Protein AF-A0A520HPA5-F1 (afdb_monomer)

Solvent-accessible surface area (backbone atoms only — not comparable to full-atom values): 11806 Å² total; per-residue (Å²): 140,81,85,74,70,55,76,74,91,83,76,92,70,92,81,87,86,53,72,66,61,49,54,52,49,57,70,68,48,68,57,32,18,36,15,42,32,32,85,37,54,70,41,30,57,47,28,64,77,39,62,79,50,73,85,48,30,32,35,28,30,40,80,52,99,92,39,49,27,23,72,41,54,23,73,58,26,40,75,54,68,39,56,67,74,35,46,49,69,58,40,42,71,62,30,78,83,53,42,81,40,85,51,58,92,61,48,57,58,56,50,49,48,55,53,41,61,64,45,41,84,63,26,64,46,32,38,69,36,83,86,77,61,40,36,38,38,30,52,36,54,89,40,33,66,86,44,82,28,63,69,50,38,52,49,51,55,52,51,56,43,42,73,64,50,40,57,70,26,35,7,33,17,62,38,64,58,52,4,42,24,36,22,70,76,40,98,53,65,47,71,51,59,83,92,45,57,65,70,58,54,71,75,45,60,73,90,47,67,124

Structure (mmCIF, N/CA/C/O backbone):
data_AF-A0A520HPA5-F1
#
_entry.id   AF-A0A520HPA5-F1
#
loop_
_atom_site.group_PDB
_atom_site.id
_atom_site.type_symbol
_atom_site.label_atom_id
_atom_site.label_alt_id
_atom_site.label_comp_id
_atom_site.label_asym_id
_atom_site.label_entity_id
_atom_site.label_seq_id
_atom_site.pdbx_PDB_ins_code
_atom_site.Cartn_x
_atom_site.Cartn_y
_atom_site.Cartn_z
_atom_site.occupancy
_atom_site.B_iso_or_equiv
_atom_site.auth_seq_id
_atom_site.auth_comp_id
_atom_site.auth_asym_id
_atom_site.auth_atom_id
_atom_site.pdbx_PDB_model_num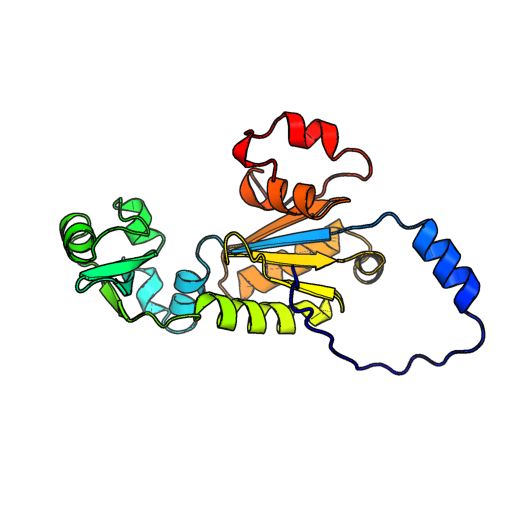
ATOM 1 N N . MET A 1 1 ? 20.365 -2.551 6.096 1.00 34.97 1 MET A N 1
ATOM 2 C CA . MET A 1 1 ? 20.809 -2.999 4.757 1.00 34.97 1 MET A CA 1
ATOM 3 C C . MET A 1 1 ? 20.562 -4.496 4.645 1.00 34.97 1 MET A C 1
ATOM 5 O O . MET A 1 1 ? 21.089 -5.227 5.468 1.00 34.97 1 MET A O 1
ATOM 9 N N . GLY A 1 2 ? 19.715 -4.938 3.710 1.00 29.08 2 GLY A N 1
ATOM 10 C CA . GLY A 1 2 ? 19.363 -6.356 3.539 1.00 29.08 2 GLY A CA 1
ATOM 11 C C . GLY A 1 2 ? 17.875 -6.565 3.261 1.00 29.08 2 GLY A C 1
ATOM 12 O O . GLY A 1 2 ? 17.165 -7.123 4.092 1.00 29.08 2 GLY A O 1
ATOM 13 N N . GLY A 1 3 ? 17.384 -6.081 2.115 1.00 35.72 3 GLY A N 1
ATOM 14 C CA . GLY A 1 3 ? 16.042 -6.430 1.645 1.00 35.72 3 GLY A CA 1
ATOM 15 C C . GLY A 1 3 ? 15.989 -7.927 1.334 1.00 35.72 3 GLY A C 1
ATOM 16 O O . GLY A 1 3 ? 16.819 -8.431 0.580 1.00 35.72 3 GLY A O 1
ATOM 17 N N . ARG A 1 4 ? 15.056 -8.655 1.952 1.00 37.12 4 ARG A N 1
ATOM 18 C CA . ARG A 1 4 ? 14.870 -10.092 1.711 1.00 37.12 4 ARG A CA 1
ATOM 19 C C . ARG A 1 4 ? 14.200 -10.285 0.350 1.00 37.12 4 ARG A C 1
ATOM 21 O O . ARG A 1 4 ? 12.994 -10.087 0.230 1.00 37.12 4 ARG A O 1
ATOM 28 N N . TYR A 1 5 ? 14.986 -10.645 -0.660 1.00 39.81 5 TYR A N 1
ATOM 29 C CA . TYR A 1 5 ? 14.486 -11.074 -1.966 1.00 39.81 5 TYR A CA 1
ATOM 30 C C . TYR A 1 5 ? 13.696 -12.379 -1.820 1.00 39.81 5 TYR A C 1
ATOM 32 O O . TYR A 1 5 ? 14.156 -13.310 -1.157 1.00 39.81 5 TYR A O 1
ATOM 40 N N . ILE A 1 6 ? 12.523 -12.461 -2.446 1.00 43.34 6 ILE A N 1
ATOM 41 C CA . ILE A 1 6 ? 11.807 -13.727 -2.618 1.00 43.34 6 ILE A CA 1
ATOM 42 C C . ILE A 1 6 ? 12.281 -14.309 -3.954 1.00 43.34 6 ILE A C 1
ATOM 44 O O . ILE A 1 6 ? 11.845 -13.860 -5.007 1.00 43.34 6 ILE A O 1
ATOM 48 N N . PHE A 1 7 ? 13.212 -15.266 -3.918 1.00 32.31 7 PHE A N 1
ATOM 49 C CA . PHE A 1 7 ? 13.625 -16.028 -5.100 1.00 32.31 7 PHE A CA 1
ATOM 50 C C . PHE A 1 7 ? 12.767 -17.292 -5.214 1.00 32.31 7 PHE A C 1
ATOM 52 O O . PHE A 1 7 ? 12.814 -18.144 -4.330 1.00 32.31 7 PHE A O 1
ATOM 59 N N . ALA A 1 8 ? 12.034 -17.457 -6.317 1.00 35.28 8 ALA A N 1
ATOM 60 C CA . ALA A 1 8 ? 11.499 -18.758 -6.715 1.00 35.28 8 ALA A CA 1
ATOM 61 C C . ALA A 1 8 ? 12.409 -19.368 -7.787 1.00 35.28 8 ALA A C 1
ATOM 63 O O . ALA A 1 8 ? 12.435 -18.924 -8.934 1.00 35.28 8 ALA A O 1
ATOM 64 N N . ALA A 1 9 ? 13.170 -20.394 -7.409 1.00 35.38 9 ALA A N 1
ATOM 65 C CA . ALA A 1 9 ? 13.887 -21.233 -8.358 1.00 35.38 9 ALA A CA 1
ATOM 66 C C . ALA A 1 9 ? 12.898 -22.237 -8.959 1.00 35.38 9 ALA A C 1
ATOM 68 O O . ALA A 1 9 ? 12.549 -23.217 -8.312 1.00 35.38 9 ALA A O 1
ATOM 69 N N . THR A 1 10 ? 12.402 -21.995 -10.172 1.00 38.59 10 THR A N 1
ATOM 70 C CA . THR A 1 10 ? 11.774 -23.045 -10.996 1.00 38.59 10 THR A CA 1
ATOM 71 C C . THR A 1 10 ? 11.676 -22.599 -12.451 1.00 38.59 10 THR A C 1
ATOM 73 O O . THR A 1 10 ? 10.680 -22.026 -12.883 1.00 38.59 10 THR A O 1
ATOM 76 N N . LYS A 1 11 ? 12.744 -22.872 -13.208 1.00 33.62 11 LYS A N 1
ATOM 77 C CA . LYS A 1 11 ? 12.719 -23.371 -14.594 1.00 33.62 11 LYS A CA 1
ATOM 78 C C . LYS A 1 11 ? 14.159 -23.594 -15.056 1.00 33.62 11 LYS A C 1
ATOM 80 O O . LYS A 1 11 ? 14.930 -22.653 -15.210 1.00 33.62 11 LYS A O 1
ATOM 85 N N . THR A 1 12 ? 14.517 -24.855 -15.259 1.00 35.22 12 THR A N 1
ATOM 86 C CA . THR A 1 12 ? 15.728 -25.278 -15.964 1.00 35.22 12 THR A CA 1
ATOM 87 C C . THR A 1 12 ? 15.624 -24.810 -17.416 1.00 35.22 12 THR A C 1
ATOM 89 O O . THR A 1 12 ? 14.890 -25.389 -18.211 1.00 35.22 12 THR A O 1
ATOM 92 N N . PHE A 1 13 ? 16.322 -23.728 -17.757 1.00 34.47 13 PHE A N 1
ATOM 93 C CA . PHE A 1 13 ? 16.539 -23.323 -19.144 1.00 34.47 13 PHE A CA 1
ATOM 94 C C . PHE A 1 13 ? 17.830 -23.989 -19.630 1.00 34.47 13 PHE A C 1
ATOM 96 O O . PHE A 1 13 ? 18.886 -23.809 -19.025 1.00 34.47 13 PHE A O 1
ATOM 103 N N . SER A 1 14 ? 17.725 -24.800 -20.686 1.00 31.23 14 SER A N 1
ATOM 104 C CA . SER A 1 14 ? 18.867 -25.456 -21.331 1.00 31.23 14 SER A CA 1
ATOM 105 C C . SER A 1 14 ? 19.881 -24.405 -21.790 1.00 31.23 14 SER A C 1
ATOM 107 O O . SER A 1 14 ? 19.539 -23.437 -22.471 1.00 31.23 14 SER A O 1
ATOM 109 N N . PHE A 1 15 ? 21.123 -24.581 -21.351 1.00 51.56 15 PHE A N 1
ATOM 110 C CA . PHE A 1 15 ? 22.191 -23.595 -21.378 1.00 51.56 15 PHE A CA 1
ATOM 111 C C . PHE A 1 15 ? 23.279 -24.102 -22.317 1.00 51.56 15 PHE A C 1
ATOM 113 O O . PHE A 1 15 ? 23.989 -25.025 -21.935 1.00 51.56 15 PHE A O 1
ATOM 120 N N . GLN A 1 16 ? 23.434 -23.525 -23.518 1.00 38.56 16 GLN A N 1
ATOM 121 C CA . GLN A 1 16 ? 24.719 -23.664 -24.226 1.00 38.56 16 GLN A CA 1
ATOM 122 C C . GLN A 1 16 ? 25.079 -22.626 -25.307 1.00 38.56 16 GLN A C 1
ATOM 124 O O . GLN A 1 16 ? 26.217 -22.646 -25.760 1.00 38.56 16 GLN A O 1
ATOM 129 N N . SER A 1 17 ? 24.229 -21.657 -25.679 1.00 39.25 17 SER A N 1
ATOM 130 C CA . SER A 1 17 ? 24.618 -20.677 -26.727 1.00 39.25 17 SER A CA 1
ATOM 131 C C . SER A 1 17 ? 24.075 -19.245 -26.577 1.00 39.25 17 SER A C 1
ATOM 133 O O . SER A 1 17 ? 24.211 -18.439 -27.492 1.00 39.25 17 SER A O 1
ATOM 135 N N . GLY A 1 18 ? 23.497 -18.879 -25.425 1.00 39.50 18 GLY A N 1
ATOM 136 C CA . GLY A 1 18 ? 22.828 -17.576 -25.232 1.00 39.50 18 GLY A CA 1
ATOM 137 C C . GLY A 1 18 ? 23.562 -16.536 -24.374 1.00 39.50 18 GLY A C 1
ATOM 138 O O . GLY A 1 18 ? 23.109 -15.400 -24.284 1.00 39.50 18 GLY A O 1
ATOM 139 N N . LEU A 1 19 ? 24.677 -16.880 -23.721 1.00 45.28 19 LEU A N 1
ATOM 140 C CA . LEU A 1 19 ? 25.195 -16.082 -22.597 1.00 45.28 19 LEU A CA 1
ATOM 141 C C . LEU A 1 19 ? 25.765 -14.706 -22.998 1.00 45.28 19 LEU A C 1
ATOM 143 O O . LEU A 1 19 ? 25.649 -13.753 -22.231 1.00 45.28 19 LEU A O 1
ATOM 147 N N . PHE A 1 20 ? 26.332 -14.577 -24.202 1.00 39.53 20 PHE A N 1
ATOM 148 C CA . PHE A 1 20 ? 26.848 -13.300 -24.719 1.00 39.53 20 PHE A CA 1
ATOM 149 C C . PHE A 1 20 ? 25.740 -12.392 -25.265 1.00 39.53 20 PHE A C 1
ATOM 151 O O . PHE A 1 20 ? 25.725 -11.201 -24.956 1.00 39.53 20 PHE A O 1
ATOM 158 N N . ALA A 1 21 ? 24.772 -12.955 -25.996 1.00 44.78 21 ALA A N 1
ATOM 159 C CA . ALA A 1 21 ? 23.606 -12.214 -26.472 1.00 44.78 21 ALA A CA 1
ATOM 160 C C . ALA A 1 21 ? 22.734 -11.745 -25.299 1.00 44.78 21 ALA A C 1
ATOM 162 O O . ALA A 1 21 ? 22.318 -10.597 -25.281 1.00 44.78 21 ALA A O 1
ATOM 163 N N . PHE A 1 22 ? 22.539 -12.576 -24.271 1.00 42.88 22 PHE A N 1
ATOM 164 C CA . PHE A 1 22 ? 21.778 -12.206 -23.079 1.00 42.88 22 PHE A CA 1
ATOM 165 C C . PHE A 1 22 ? 22.470 -11.098 -22.275 1.00 42.88 22 PHE A C 1
ATOM 167 O O . PHE A 1 22 ? 21.805 -10.160 -21.863 1.00 42.88 22 PHE A O 1
ATOM 174 N N . ARG A 1 23 ? 23.803 -11.129 -22.108 1.00 42.06 23 ARG A N 1
ATOM 175 C CA . ARG A 1 23 ? 24.553 -10.043 -21.442 1.00 42.06 23 ARG A CA 1
ATOM 176 C C . ARG A 1 23 ? 24.524 -8.730 -22.224 1.00 42.06 23 ARG A C 1
ATOM 178 O O . ARG A 1 23 ? 24.344 -7.685 -21.612 1.00 42.06 23 ARG A O 1
ATOM 185 N N . ALA A 1 24 ? 24.684 -8.774 -23.547 1.00 37.91 24 ALA A N 1
ATOM 186 C CA . ALA A 1 24 ? 24.620 -7.585 -24.396 1.00 37.91 24 ALA A CA 1
ATOM 187 C C . ALA A 1 24 ? 23.189 -7.023 -24.485 1.00 37.91 24 ALA A C 1
ATOM 189 O O . ALA A 1 24 ? 22.994 -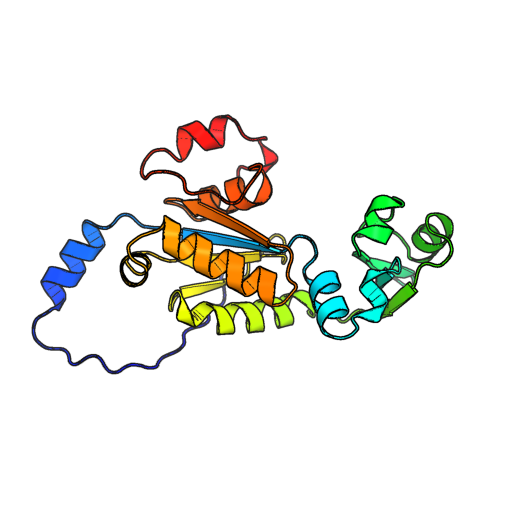5.822 -24.361 1.00 37.91 24 ALA A O 1
ATOM 190 N N . TYR A 1 25 ? 22.176 -7.883 -24.595 1.00 45.03 25 TYR A N 1
ATOM 191 C CA . TYR A 1 25 ? 20.765 -7.493 -24.587 1.00 45.03 25 TYR A CA 1
ATOM 192 C C . TYR A 1 25 ? 20.328 -6.946 -23.221 1.00 45.03 25 TYR A C 1
ATOM 194 O O . TYR A 1 25 ? 19.603 -5.965 -23.157 1.00 45.03 25 TYR A O 1
ATOM 202 N N . TRP A 1 26 ? 20.829 -7.506 -22.118 1.00 45.28 26 TRP A N 1
ATOM 203 C CA . TRP A 1 26 ? 20.614 -6.998 -20.756 1.00 45.28 26 TRP A CA 1
ATOM 204 C C . TRP A 1 26 ? 21.358 -5.679 -20.480 1.00 45.28 26 TRP A C 1
ATOM 206 O O . TRP A 1 26 ? 20.932 -4.905 -19.633 1.00 45.28 26 TRP A O 1
ATOM 216 N N . LEU A 1 27 ? 22.438 -5.395 -21.217 1.00 43.44 27 LEU A N 1
ATOM 217 C CA . LEU A 1 27 ? 23.118 -4.091 -21.228 1.00 43.44 27 LEU A CA 1
ATOM 218 C C . LEU A 1 27 ? 22.402 -3.050 -22.111 1.00 43.44 27 LEU A C 1
ATOM 220 O O . LEU A 1 27 ? 22.514 -1.858 -21.839 1.00 43.44 27 LEU A O 1
ATOM 224 N N . ILE A 1 28 ? 21.672 -3.484 -23.146 1.00 47.91 28 ILE A N 1
ATOM 225 C CA . ILE A 1 28 ? 20.898 -2.621 -24.061 1.00 47.91 28 ILE A CA 1
ATOM 226 C C . ILE A 1 28 ? 19.489 -2.331 -23.510 1.00 47.91 28 ILE A C 1
ATOM 228 O O . ILE A 1 28 ? 18.937 -1.256 -23.739 1.00 47.91 28 ILE A O 1
ATOM 232 N N . MET A 1 29 ? 18.905 -3.262 -22.756 1.00 58.72 29 MET A N 1
ATOM 233 C CA . MET A 1 29 ? 17.608 -3.093 -22.106 1.00 58.72 29 MET A CA 1
ATOM 234 C C . MET A 1 29 ? 17.782 -2.293 -20.814 1.00 58.72 29 MET A C 1
ATOM 236 O O . MET A 1 29 ? 18.300 -2.798 -19.819 1.00 58.72 29 MET A O 1
ATOM 240 N N . GLY A 1 30 ? 17.329 -1.039 -20.825 1.00 74.62 30 GLY A N 1
ATOM 241 C CA . GLY A 1 30 ? 17.286 -0.204 -19.626 1.00 74.62 30 GLY A CA 1
ATOM 242 C C . GLY A 1 30 ? 16.564 -0.911 -18.476 1.00 74.62 30 GLY A C 1
ATOM 243 O O . GLY A 1 30 ? 15.598 -1.651 -18.690 1.00 74.62 30 GLY A O 1
ATOM 244 N N . ARG A 1 31 ? 17.039 -0.699 -17.242 1.00 90.25 31 ARG A N 1
ATOM 245 C CA . ARG A 1 31 ? 16.371 -1.247 -16.055 1.00 90.25 31 ARG A CA 1
ATOM 246 C C . ARG A 1 31 ? 14.960 -0.682 -15.968 1.00 90.25 31 ARG A C 1
ATOM 248 O O . ARG A 1 31 ? 14.770 0.508 -16.197 1.00 90.25 31 ARG A O 1
ATOM 255 N N . ARG A 1 32 ? 13.981 -1.519 -15.627 1.00 94.38 32 ARG A N 1
ATOM 256 C CA . ARG A 1 32 ? 12.582 -1.106 -15.468 1.00 94.38 32 ARG A CA 1
ATOM 257 C C . ARG A 1 32 ? 12.005 -1.690 -14.197 1.00 94.38 32 ARG A C 1
ATOM 259 O O . ARG A 1 32 ? 12.181 -2.870 -13.906 1.00 94.38 32 ARG A O 1
ATOM 266 N N . PHE A 1 33 ? 11.284 -0.864 -13.454 1.00 95.94 33 PHE A N 1
ATOM 267 C CA . PHE A 1 33 ? 10.695 -1.229 -12.174 1.00 95.94 33 PHE A CA 1
ATOM 268 C C . PHE A 1 33 ? 9.215 -0.906 -12.160 1.00 95.94 33 PHE A C 1
ATOM 270 O O . PHE A 1 33 ? 8.811 0.150 -12.639 1.00 95.94 33 PHE A O 1
ATOM 277 N N . VAL A 1 34 ? 8.428 -1.787 -11.548 1.00 97.31 34 VAL A N 1
ATOM 278 C CA . VAL A 1 34 ? 7.037 -1.526 -11.179 1.00 97.31 34 VAL A CA 1
ATOM 279 C C . VAL A 1 34 ? 6.969 -1.329 -9.673 1.00 97.31 34 VAL A C 1
ATOM 281 O O . VAL A 1 34 ? 7.371 -2.212 -8.921 1.00 97.31 34 VAL A O 1
ATOM 284 N N . SER A 1 35 ? 6.406 -0.213 -9.219 1.00 97.25 35 SER A N 1
ATOM 285 C CA . SER A 1 35 ? 5.905 -0.099 -7.849 1.00 97.25 35 SER A CA 1
ATOM 286 C C . SER A 1 35 ? 4.403 -0.336 -7.845 1.00 97.25 35 SER A C 1
ATOM 288 O O . SER A 1 35 ? 3.687 0.262 -8.646 1.00 97.25 35 SER A O 1
ATOM 290 N N . ILE A 1 36 ? 3.938 -1.219 -6.966 1.00 98.06 36 ILE A N 1
ATOM 291 C CA . ILE A 1 36 ? 2.526 -1.519 -6.731 1.00 98.06 36 ILE A CA 1
ATOM 292 C C . ILE A 1 36 ? 2.193 -0.996 -5.339 1.00 98.06 36 ILE A C 1
ATOM 294 O O . ILE A 1 36 ? 2.686 -1.530 -4.348 1.00 98.06 36 ILE A O 1
ATOM 298 N N . TRP A 1 37 ? 1.369 0.040 -5.263 1.00 97.62 37 TRP A N 1
ATOM 299 C CA . TRP A 1 37 ? 0.902 0.623 -4.012 1.00 97.62 37 TRP A CA 1
ATOM 300 C C . TRP A 1 37 ? -0.513 0.147 -3.688 1.00 97.62 37 TRP A C 1
ATOM 302 O O . TRP A 1 37 ? -1.391 0.217 -4.550 1.00 97.62 37 TRP A O 1
ATOM 312 N N . PHE A 1 38 ? -0.731 -0.312 -2.455 1.00 96.88 38 PHE A N 1
ATOM 313 C CA . PHE A 1 38 ? -2.019 -0.753 -1.924 1.00 96.88 38 PHE A CA 1
ATOM 314 C C . PHE A 1 38 ? -2.544 0.290 -0.928 1.00 96.88 38 PHE A C 1
ATOM 316 O O . PHE A 1 38 ? -2.095 0.325 0.215 1.00 96.88 38 PHE A O 1
ATOM 323 N N . TYR A 1 39 ? -3.511 1.122 -1.330 1.00 92.00 39 TYR A N 1
ATOM 324 C CA . TYR A 1 39 ? -3.986 2.245 -0.495 1.00 92.00 39 TYR A CA 1
ATOM 325 C C . TYR A 1 39 ? -4.534 1.803 0.859 1.00 92.00 39 TYR A C 1
ATOM 327 O O . TYR A 1 39 ? -4.345 2.468 1.874 1.00 92.00 39 TYR A O 1
ATOM 335 N N . HIS A 1 40 ? -5.253 0.683 0.844 1.00 93.62 40 HIS A N 1
ATOM 336 C CA . HIS A 1 40 ? -6.033 0.187 1.966 1.00 93.62 40 HIS A CA 1
ATOM 337 C C . HIS A 1 40 ? -5.697 -1.281 2.235 1.00 93.62 40 HIS A C 1
ATOM 339 O O . HIS A 1 40 ? -6.577 -2.065 2.561 1.00 93.62 40 HIS A O 1
ATOM 345 N N . LEU A 1 41 ? -4.416 -1.658 2.107 1.00 96.25 41 LEU A N 1
ATOM 346 C CA . LEU A 1 41 ? -3.918 -3.041 2.117 1.00 96.25 41 LEU A CA 1
ATOM 347 C C . LEU A 1 41 ? -4.657 -3.990 3.083 1.00 96.25 41 LEU A C 1
ATOM 349 O O . LEU A 1 41 ? -5.193 -5.014 2.656 1.00 96.25 41 LEU A O 1
ATOM 353 N N . LEU A 1 42 ? -4.669 -3.667 4.383 1.00 97.00 42 LEU A N 1
ATOM 354 C CA . LEU A 1 42 ? -5.298 -4.513 5.403 1.00 97.00 42 LEU A CA 1
ATOM 355 C C . LEU A 1 42 ? -6.827 -4.439 5.376 1.00 97.00 42 LEU A C 1
ATOM 357 O O . LEU A 1 42 ? -7.482 -5.449 5.630 1.00 97.00 42 LEU A O 1
ATOM 361 N N . ALA A 1 43 ? -7.400 -3.278 5.061 1.00 96.94 43 ALA A N 1
ATOM 362 C CA . ALA A 1 43 ? -8.846 -3.117 4.976 1.00 96.94 43 ALA A CA 1
ATOM 363 C C . ALA A 1 43 ? -9.421 -3.859 3.759 1.00 96.94 43 ALA A C 1
ATOM 365 O O . ALA A 1 43 ? -10.358 -4.635 3.921 1.00 96.94 43 ALA A O 1
ATOM 366 N N . ASP A 1 44 ? -8.807 -3.723 2.583 1.00 97.62 44 ASP A N 1
ATOM 367 C CA . ASP A 1 44 ? -9.165 -4.472 1.375 1.00 97.62 44 ASP A CA 1
ATOM 368 C C . ASP A 1 44 ? -9.065 -5.980 1.629 1.00 97.62 44 ASP A C 1
ATOM 370 O O . ASP A 1 44 ? -10.009 -6.725 1.374 1.00 97.62 44 ASP A O 1
ATOM 374 N N . TRP A 1 45 ? -7.954 -6.445 2.215 1.00 97.75 45 TRP A N 1
ATOM 375 C CA . TRP A 1 45 ? -7.779 -7.855 2.579 1.00 97.75 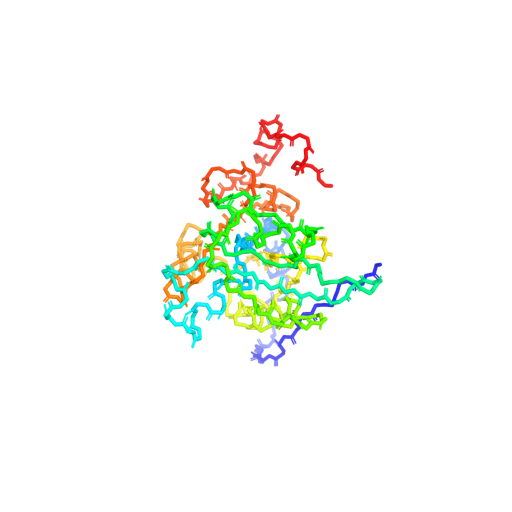45 TRP A CA 1
ATOM 376 C C . TRP A 1 45 ? -8.880 -8.375 3.505 1.00 97.75 45 TRP A C 1
ATOM 378 O O 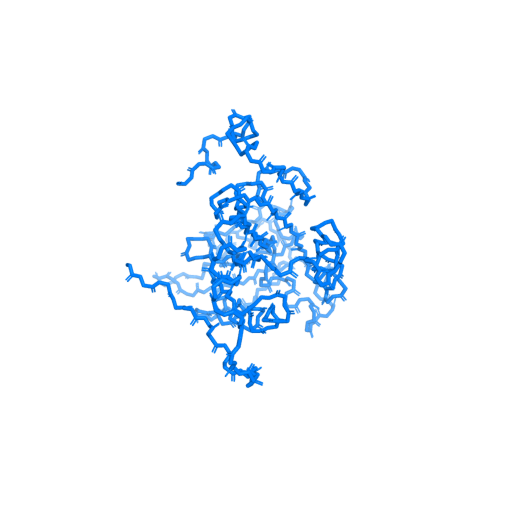. TRP A 1 45 ? -9.343 -9.508 3.352 1.00 97.75 45 TRP A O 1
ATOM 388 N N . GLN A 1 46 ? -9.304 -7.552 4.460 1.00 97.69 46 GLN A N 1
ATOM 389 C CA . GLN A 1 46 ? -10.366 -7.915 5.380 1.00 97.69 46 GLN A CA 1
ATOM 390 C C . GLN A 1 46 ? -11.727 -7.962 4.679 1.00 97.69 46 GLN A C 1
ATOM 392 O O . GLN A 1 46 ? -12.466 -8.920 4.888 1.00 97.69 46 GLN A O 1
ATOM 397 N N . ILE A 1 47 ? -12.029 -6.997 3.807 1.00 97.94 47 ILE A N 1
ATOM 398 C CA . ILE A 1 47 ? -13.269 -6.958 3.016 1.00 97.94 47 ILE A CA 1
ATOM 399 C C . ILE A 1 47 ? -13.354 -8.157 2.066 1.00 97.94 47 ILE A C 1
ATOM 401 O O . ILE A 1 47 ? -14.415 -8.756 1.931 1.00 97.94 47 ILE A O 1
ATOM 405 N N . ILE A 1 48 ? -12.239 -8.571 1.457 1.00 97.31 48 ILE A N 1
ATOM 406 C CA . ILE A 1 48 ? -12.185 -9.773 0.607 1.00 97.31 48 ILE A CA 1
ATOM 407 C C . ILE A 1 48 ? -12.633 -11.025 1.379 1.00 97.31 48 ILE A C 1
ATOM 409 O O . ILE A 1 48 ? -13.268 -11.913 0.815 1.00 97.31 48 ILE A O 1
ATOM 413 N N . ARG A 1 49 ? -12.301 -11.109 2.672 1.00 96.62 49 ARG A N 1
ATOM 414 C CA . ARG A 1 49 ? -12.650 -12.243 3.543 1.00 96.62 49 ARG A CA 1
ATOM 415 C C . ARG A 1 49 ? -14.023 -12.109 4.193 1.00 96.62 49 ARG A C 1
ATOM 417 O O . ARG A 1 49 ? -14.620 -13.121 4.543 1.00 96.62 49 ARG A O 1
ATOM 424 N N . ARG A 1 50 ? -14.471 -10.874 4.396 1.00 97.00 50 ARG A N 1
ATOM 425 C CA . ARG A 1 50 ? -15.709 -10.494 5.077 1.00 97.00 50 ARG A CA 1
ATOM 426 C C . ARG A 1 50 ? -16.404 -9.386 4.281 1.00 97.00 50 ARG A C 1
ATOM 428 O O . ARG A 1 50 ? -16.275 -8.209 4.637 1.00 97.00 50 ARG A O 1
ATOM 435 N N . PRO A 1 51 ? -17.094 -9.734 3.179 1.00 96.69 51 PRO A N 1
ATOM 436 C CA . PRO A 1 51 ? -17.706 -8.754 2.283 1.00 96.69 51 PRO A CA 1
ATOM 437 C C . PRO A 1 51 ? -18.707 -7.821 2.973 1.00 96.69 51 PRO A C 1
ATOM 439 O O . PRO A 1 51 ? -18.890 -6.689 2.529 1.00 96.69 51 PRO A O 1
ATOM 442 N N . GLU A 1 52 ? -19.314 -8.258 4.079 1.00 95.50 52 GLU A N 1
ATOM 443 C CA . GLU A 1 52 ? -20.231 -7.464 4.898 1.00 95.50 52 GLU A CA 1
ATOM 444 C C . GLU A 1 52 ? -19.588 -6.199 5.495 1.00 95.50 52 GLU A C 1
ATOM 446 O O . GLU A 1 52 ? -20.280 -5.221 5.764 1.00 95.50 52 GLU A O 1
ATOM 451 N N . LEU A 1 53 ? -18.257 -6.165 5.641 1.00 96.00 53 LEU A N 1
ATOM 452 C CA . LEU A 1 53 ? -17.536 -4.992 6.146 1.00 96.00 53 LEU A CA 1
ATOM 453 C C . LEU A 1 53 ? -17.421 -3.859 5.119 1.00 96.00 53 LEU A C 1
ATOM 455 O O . LEU A 1 53 ? -17.023 -2.754 5.473 1.00 96.00 53 LEU A O 1
ATOM 459 N N . LYS A 1 54 ? -17.783 -4.092 3.852 1.00 95.19 54 LYS A N 1
ATOM 460 C CA . LYS A 1 54 ? -17.714 -3.066 2.800 1.00 95.19 54 LYS A CA 1
ATOM 461 C C . LYS A 1 54 ? -18.609 -1.854 3.089 1.00 95.19 54 LYS A C 1
ATOM 463 O O . LYS A 1 54 ? -18.321 -0.758 2.616 1.00 95.19 54 LYS A O 1
ATOM 468 N N . THR A 1 55 ? -19.696 -2.048 3.833 1.00 95.88 55 THR A N 1
ATOM 469 C CA . THR A 1 55 ? -20.683 -1.005 4.151 1.00 95.88 55 THR A CA 1
ATOM 470 C C . THR A 1 55 ? -20.548 -0.453 5.567 1.00 95.88 55 THR A C 1
ATOM 472 O O . THR A 1 55 ? -21.392 0.335 5.983 1.00 95.88 55 THR A O 1
ATOM 475 N N . LEU A 1 56 ? -19.521 -0.861 6.318 1.00 96.38 56 LEU A N 1
ATOM 476 C CA . LEU A 1 56 ? -19.330 -0.475 7.714 1.00 96.38 56 LEU A CA 1
ATOM 477 C C . LEU A 1 56 ? -17.978 0.227 7.900 1.00 96.38 56 LEU A C 1
ATOM 479 O O . LEU A 1 56 ? -16.981 -0.205 7.316 1.00 96.38 56 LEU A O 1
ATOM 483 N N . PRO A 1 57 ? -17.898 1.295 8.711 1.00 97.62 57 PRO A N 1
ATOM 484 C CA . PRO A 1 57 ? -16.615 1.834 9.124 1.00 97.62 57 PRO A CA 1
ATOM 485 C C . PRO A 1 57 ? -15.955 0.855 10.096 1.00 97.62 57 PRO A C 1
ATOM 487 O O . PRO A 1 57 ? -16.544 0.456 11.099 1.00 97.62 57 PRO A O 1
ATOM 490 N N . PHE A 1 58 ? -14.711 0.483 9.815 1.00 98.44 58 PHE A N 1
ATOM 491 C CA . PHE A 1 58 ? -13.906 -0.335 10.716 1.00 98.44 58 PHE A CA 1
ATOM 492 C C . PHE A 1 58 ? -12.440 0.102 10.782 1.00 98.44 58 PHE A C 1
ATOM 494 O O . PHE A 1 58 ? -11.914 0.741 9.859 1.00 98.44 58 PHE A O 1
ATOM 501 N N . ILE A 1 59 ? -11.778 -0.279 11.873 1.00 98.31 59 ILE A N 1
ATOM 502 C CA . ILE A 1 59 ? -10.342 -0.099 12.112 1.00 98.31 59 ILE A CA 1
ATOM 503 C C . ILE A 1 59 ? -9.687 -1.391 12.587 1.00 98.31 59 ILE A C 1
ATOM 505 O O . ILE A 1 59 ? -10.327 -2.243 13.202 1.00 98.31 59 ILE A O 1
ATOM 509 N N . PHE A 1 60 ? -8.386 -1.496 12.340 1.00 98.12 60 PHE A N 1
ATOM 510 C CA . PHE A 1 60 ? -7.507 -2.429 13.030 1.00 98.12 60 PHE A CA 1
ATOM 511 C C . PHE A 1 60 ? -6.815 -1.730 14.192 1.00 98.12 60 PHE A C 1
ATOM 513 O O . PHE A 1 60 ? -6.415 -0.571 14.057 1.00 98.12 60 PHE A O 1
ATOM 520 N N . VAL A 1 61 ? -6.673 -2.429 15.316 1.00 97.94 61 VAL A N 1
ATOM 521 C CA . VAL A 1 61 ? -6.012 -1.900 16.510 1.00 97.94 61 VAL A CA 1
ATOM 522 C C . VAL A 1 61 ? -4.975 -2.856 17.073 1.00 97.94 61 VAL A C 1
ATOM 524 O O . VAL A 1 61 ? -5.157 -4.072 17.067 1.00 97.94 61 VAL A O 1
ATOM 527 N N . LEU A 1 62 ? -3.900 -2.301 17.616 1.00 97.12 62 LEU A N 1
ATOM 528 C CA . LEU A 1 62 ? -2.873 -3.046 18.332 1.00 97.12 62 LEU A CA 1
ATOM 529 C C . LEU A 1 62 ? -2.552 -2.334 19.647 1.00 97.12 62 LEU A C 1
ATOM 531 O O . LEU A 1 62 ? -2.617 -1.108 19.728 1.00 97.12 62 LEU A O 1
ATOM 535 N N . ALA A 1 63 ? -2.247 -3.109 20.686 1.00 96.25 63 ALA A N 1
ATOM 536 C CA . ALA A 1 63 ? -1.876 -2.561 21.981 1.00 96.25 63 ALA A CA 1
ATOM 537 C C . ALA A 1 63 ? -0.476 -1.935 21.918 1.00 96.25 63 ALA A C 1
ATOM 539 O O . ALA A 1 63 ? 0.489 -2.606 21.559 1.00 96.25 63 ALA A O 1
ATOM 540 N N . ASP A 1 64 ? -0.368 -0.675 22.320 1.00 94.19 64 ASP A N 1
ATOM 541 C CA . ASP A 1 64 ? 0.874 0.082 22.385 1.00 94.19 64 ASP A CA 1
ATOM 542 C C . ASP A 1 64 ? 0.917 0.872 23.701 1.00 94.19 64 ASP A C 1
ATOM 544 O O . ASP A 1 64 ? 0.018 1.661 23.995 1.00 94.19 64 ASP A O 1
ATOM 548 N N . HIS A 1 65 ? 1.919 0.600 24.544 1.00 91.38 65 HIS A N 1
ATOM 549 C CA . HIS A 1 65 ? 2.117 1.252 25.851 1.00 91.38 65 HIS A CA 1
ATOM 550 C C . HIS A 1 65 ? 0.838 1.318 26.724 1.00 91.38 65 HIS A C 1
ATOM 552 O O . HIS A 1 65 ? 0.564 2.313 27.394 1.00 91.38 65 HIS A O 1
ATOM 558 N N . GLY A 1 66 ? 0.030 0.249 26.709 1.00 90.56 66 GLY A N 1
ATOM 559 C CA . GLY A 1 66 ? -1.209 0.136 27.494 1.00 90.56 66 GLY A CA 1
ATOM 560 C C . GLY A 1 66 ? -2.451 0.776 26.861 1.00 90.56 66 GLY A C 1
ATOM 561 O O . GLY A 1 66 ? -3.508 0.792 27.489 1.00 90.56 66 GLY A O 1
ATOM 562 N N . ARG A 1 67 ? -2.361 1.286 25.627 1.00 93.69 67 ARG A N 1
ATOM 563 C CA . ARG A 1 67 ? -3.490 1.846 24.867 1.00 93.69 67 ARG A CA 1
ATOM 564 C C . ARG A 1 67 ? -3.726 1.048 23.591 1.00 93.69 67 ARG A C 1
ATOM 566 O O . ARG A 1 67 ? -2.788 0.535 22.997 1.00 93.69 67 ARG A O 1
ATOM 573 N N . MET A 1 68 ? -4.976 0.956 23.147 1.00 97.00 68 MET A N 1
ATOM 574 C CA . MET A 1 68 ? -5.288 0.393 21.830 1.00 97.00 68 MET A CA 1
ATOM 575 C C . MET A 1 68 ? -5.131 1.487 20.779 1.00 97.00 68 MET A C 1
ATOM 577 O O . MET A 1 68 ? -5.862 2.477 20.817 1.00 97.00 68 MET A O 1
ATOM 581 N N . MET A 1 69 ? -4.192 1.306 19.856 1.00 97.81 69 MET A N 1
ATOM 582 C CA . MET A 1 69 ? -3.849 2.281 18.823 1.00 97.81 69 MET A CA 1
ATOM 583 C C . MET A 1 69 ? -4.287 1.780 17.452 1.00 97.81 69 MET A C 1
ATOM 585 O O . MET A 1 69 ? -4.135 0.600 17.143 1.00 97.81 69 MET A O 1
ATOM 589 N N . VAL A 1 70 ? -4.825 2.676 16.626 1.00 97.75 70 VAL A N 1
ATOM 590 C CA . VAL A 1 70 ? -5.260 2.382 15.258 1.00 97.75 70 VAL A CA 1
ATOM 591 C C . VAL A 1 70 ? -4.048 2.081 14.373 1.00 97.75 70 VAL A C 1
ATOM 593 O O . VAL A 1 70 ? -3.191 2.943 14.180 1.00 97.75 70 VAL A O 1
ATOM 596 N N . THR A 1 71 ? -3.995 0.889 13.784 1.00 96.00 71 THR A N 1
ATOM 597 C CA . THR A 1 71 ? -2.904 0.448 12.895 1.00 96.00 71 THR A CA 1
ATOM 598 C C . THR A 1 71 ? -3.291 0.410 11.420 1.00 96.00 71 THR A C 1
ATOM 600 O O . THR A 1 71 ? -2.425 0.531 10.560 1.00 96.00 71 THR A O 1
ATOM 603 N N . ALA A 1 72 ? -4.579 0.274 11.106 1.00 96.25 72 ALA A N 1
ATOM 604 C CA . ALA A 1 72 ? -5.104 0.435 9.754 1.00 96.25 72 ALA A CA 1
ATOM 605 C C . ALA A 1 72 ? -6.566 0.883 9.788 1.00 96.25 72 ALA A C 1
ATOM 607 O O . ALA A 1 72 ? -7.293 0.619 10.747 1.00 96.25 72 ALA A O 1
ATOM 608 N N . VAL A 1 73 ? -6.994 1.559 8.724 1.00 97.19 73 VAL A N 1
ATOM 609 C CA . VAL A 1 73 ? -8.291 2.240 8.655 1.00 97.19 73 VAL A CA 1
ATOM 610 C C . VAL A 1 73 ? -9.004 1.862 7.360 1.00 97.19 73 VAL A C 1
ATOM 612 O O . VAL A 1 73 ? -8.388 1.831 6.294 1.00 97.19 73 VAL A O 1
ATOM 615 N N . SER A 1 74 ? -10.299 1.556 7.453 1.00 97.25 74 SER A N 1
ATOM 616 C CA . SER A 1 74 ? -11.173 1.406 6.281 1.00 97.25 74 SER A CA 1
ATOM 617 C C . SER A 1 74 ? -11.469 2.753 5.618 1.00 97.25 74 SER A C 1
ATOM 619 O O . SER A 1 74 ? -11.429 3.797 6.264 1.00 97.25 74 SER A O 1
ATOM 621 N N . GLU A 1 75 ? -11.837 2.751 4.337 1.00 95.31 75 GLU A N 1
ATOM 622 C CA . GLU A 1 75 ? -12.158 3.990 3.616 1.00 95.31 75 GLU A CA 1
ATOM 623 C C . GLU A 1 75 ? -13.289 4.793 4.293 1.00 95.31 75 GLU A C 1
ATOM 625 O O . GLU A 1 75 ? -13.208 6.016 4.396 1.00 95.31 75 GLU A O 1
ATOM 630 N N . LEU A 1 76 ? -14.326 4.116 4.800 1.00 96.25 76 LEU A N 1
ATOM 631 C CA . LEU A 1 76 ? -15.450 4.766 5.483 1.00 96.25 76 LEU A CA 1
ATOM 632 C C . LEU A 1 76 ? -15.027 5.410 6.810 1.00 96.25 76 LEU A C 1
ATOM 634 O O . LEU A 1 76 ? -15.411 6.546 7.082 1.00 96.25 76 LEU A O 1
ATOM 638 N N . ALA A 1 77 ? -14.195 4.729 7.603 1.00 97.12 77 ALA A N 1
ATOM 639 C CA . ALA A 1 77 ? -13.655 5.300 8.837 1.00 97.12 77 ALA A CA 1
ATOM 640 C C . ALA A 1 77 ? -12.704 6.478 8.549 1.00 97.12 77 ALA A C 1
ATOM 642 O O . ALA A 1 77 ? -12.759 7.497 9.236 1.00 97.12 77 ALA A O 1
ATOM 643 N N . ALA A 1 78 ? -11.893 6.388 7.489 1.00 96.44 78 ALA A N 1
ATOM 644 C CA . ALA A 1 78 ? -11.014 7.476 7.066 1.00 96.44 78 ALA A CA 1
ATOM 645 C C . ALA A 1 78 ? -11.809 8.719 6.631 1.00 96.44 78 ALA A C 1
ATOM 647 O O . ALA A 1 78 ? -11.472 9.833 7.025 1.00 96.44 78 ALA A O 1
ATOM 648 N N . LYS A 1 79 ? -12.911 8.539 5.886 1.00 96.12 79 LYS A N 1
ATOM 649 C CA . LYS A 1 79 ? -13.831 9.631 5.511 1.00 96.12 79 LYS A CA 1
ATOM 650 C C . LYS A 1 79 ? -14.502 10.291 6.715 1.00 96.12 79 LYS A C 1
ATOM 652 O O . LYS A 1 79 ? -14.807 11.476 6.647 1.00 96.12 79 LYS A O 1
ATOM 657 N N . ALA A 1 80 ? -14.711 9.549 7.802 1.00 96.31 80 ALA A N 1
ATOM 658 C CA . ALA A 1 80 ? -15.213 10.097 9.059 1.00 96.31 80 ALA A CA 1
ATOM 659 C C . ALA A 1 80 ? -14.146 10.881 9.851 1.00 96.31 80 ALA A C 1
ATOM 661 O O . ALA A 1 80 ? -14.488 11.539 10.824 1.00 96.31 80 ALA A O 1
ATOM 662 N N . GLY A 1 81 ? -12.872 10.840 9.441 1.00 96.62 81 GLY A N 1
ATOM 663 C CA . GLY A 1 81 ? -11.767 11.556 10.091 1.00 96.62 81 GLY A CA 1
ATOM 664 C C . GLY A 1 81 ? -10.878 10.685 10.981 1.00 96.62 81 GLY A C 1
ATOM 665 O O . GLY A 1 81 ? -9.984 11.206 11.646 1.00 96.62 81 GLY A O 1
ATOM 666 N N . VAL A 1 82 ? -11.082 9.364 10.997 1.00 97.62 82 VAL A N 1
ATOM 667 C CA . VAL A 1 82 ? -10.204 8.440 11.727 1.00 97.62 82 VAL A CA 1
ATOM 668 C C . VAL A 1 82 ? -8.889 8.269 10.966 1.00 97.62 82 VAL A C 1
ATOM 670 O O . VAL A 1 82 ? -8.886 8.010 9.764 1.00 97.62 82 VAL A O 1
ATOM 673 N N . VAL A 1 83 ? -7.758 8.364 11.665 1.00 96.56 83 VAL A N 1
ATOM 674 C CA . VAL A 1 83 ? -6.420 8.201 11.075 1.00 96.56 83 VAL A CA 1
ATOM 675 C C . VAL A 1 83 ? -5.606 7.137 11.810 1.00 96.56 83 VAL A C 1
ATOM 677 O O . VAL A 1 83 ? -5.872 6.815 12.968 1.00 96.56 83 VAL A O 1
ATOM 680 N N . MET A 1 84 ? -4.603 6.571 11.133 1.00 94.88 84 MET A N 1
ATOM 681 C CA . MET A 1 84 ? -3.637 5.667 11.771 1.00 94.88 84 MET A CA 1
ATOM 682 C C . MET A 1 84 ? -2.855 6.395 12.873 1.00 94.88 84 MET A C 1
ATOM 684 O O . MET A 1 84 ? -2.591 7.589 12.764 1.00 94.88 84 MET A O 1
ATOM 688 N N . GLY A 1 85 ? -2.483 5.673 13.931 1.00 95.56 85 GLY A N 1
ATOM 689 C CA . GLY A 1 85 ? -1.798 6.227 15.104 1.00 95.56 85 GLY A CA 1
ATOM 690 C C . GLY A 1 85 ? -2.720 6.938 16.103 1.00 95.56 85 GLY A C 1
ATOM 691 O O . GLY A 1 85 ? -2.256 7.382 17.148 1.00 95.56 85 GLY A O 1
ATOM 692 N N . MET A 1 86 ? -4.021 7.024 15.823 1.00 96.62 86 MET A N 1
ATOM 693 C CA . MET A 1 86 ? -5.020 7.544 16.756 1.00 96.62 86 MET A CA 1
ATOM 694 C C . MET A 1 86 ? -5.354 6.505 17.846 1.00 96.62 86 MET A C 1
ATOM 696 O O . MET A 1 86 ? -5.395 5.308 17.547 1.00 96.62 86 MET A O 1
ATOM 700 N N . PRO A 1 87 ? -5.640 6.909 19.097 1.00 97.62 87 PRO A N 1
ATOM 701 C CA . PRO A 1 87 ? -6.229 6.016 20.091 1.00 97.62 87 PRO A CA 1
ATOM 702 C C . PRO A 1 87 ? -7.603 5.494 19.649 1.00 97.62 87 PRO A C 1
ATOM 704 O O . PRO A 1 87 ? -8.442 6.240 19.148 1.00 97.62 87 PRO A O 1
ATOM 707 N N . ALA A 1 88 ? -7.886 4.214 19.890 1.00 97.31 88 ALA A N 1
ATOM 708 C CA . ALA A 1 88 ? -9.156 3.596 19.503 1.00 97.31 88 ALA A CA 1
ATOM 709 C C . ALA A 1 88 ? -10.377 4.258 20.171 1.00 97.31 88 ALA A C 1
ATOM 711 O O . ALA A 1 88 ? -11.467 4.251 19.604 1.00 97.31 88 ALA A O 1
ATOM 712 N N . ALA A 1 89 ? -10.202 4.829 21.367 1.00 96.12 89 ALA A N 1
ATOM 713 C CA . ALA A 1 89 ? -11.248 5.585 22.053 1.00 96.12 89 ALA A CA 1
ATOM 714 C C . ALA A 1 89 ? -11.642 6.847 21.266 1.00 96.12 89 ALA A C 1
ATOM 716 O O . ALA A 1 89 ? -12.827 7.065 21.021 1.00 96.12 89 ALA A O 1
ATOM 717 N N . ASP A 1 90 ? -10.655 7.609 20.793 1.00 97.31 90 ASP A N 1
ATOM 718 C CA . ASP A 1 90 ? -10.875 8.824 20.002 1.00 97.31 90 ASP A CA 1
ATOM 719 C C . ASP A 1 90 ? -11.504 8.483 18.648 1.00 97.31 90 ASP A C 1
ATOM 721 O O . ASP A 1 90 ? -12.457 9.127 18.214 1.00 97.31 90 ASP A O 1
ATOM 725 N N . ALA A 1 91 ? -11.048 7.396 18.018 1.00 97.62 91 ALA A N 1
ATOM 726 C CA . ALA A 1 91 ? -11.630 6.909 16.772 1.00 97.62 91 ALA A CA 1
ATOM 727 C C . ALA A 1 91 ? -13.128 6.577 16.918 1.00 97.62 91 ALA A C 1
ATOM 729 O O . ALA A 1 91 ? -13.927 6.935 16.052 1.00 97.62 91 ALA A O 1
ATOM 730 N N . ARG A 1 92 ? -13.529 5.936 18.029 1.00 97.06 92 ARG A N 1
ATOM 731 C CA . ARG A 1 92 ? -14.945 5.648 18.327 1.00 97.06 92 ARG A CA 1
ATOM 732 C C . ARG A 1 92 ? -15.757 6.910 18.613 1.00 97.06 92 ARG A C 1
ATOM 734 O O . ARG A 1 92 ? -16.943 6.934 18.299 1.00 97.06 92 ARG A O 1
ATOM 741 N N . ALA A 1 93 ? -15.144 7.934 19.204 1.00 96.88 93 ALA A N 1
ATOM 742 C CA . ALA A 1 93 ? -15.806 9.216 19.430 1.00 96.88 93 ALA A CA 1
ATOM 743 C C . ALA A 1 93 ? -16.068 9.959 18.108 1.00 96.88 93 ALA A C 1
ATOM 745 O O . ALA A 1 93 ? -17.136 10.538 17.932 1.00 96.88 93 ALA A O 1
ATOM 746 N N . ILE A 1 94 ? -15.118 9.901 17.167 1.00 96.81 94 ILE A N 1
ATOM 747 C CA . ILE A 1 94 ? -15.223 10.520 15.836 1.00 96.81 94 ILE A CA 1
ATOM 748 C C . ILE A 1 94 ? -16.234 9.788 14.946 1.00 96.81 94 ILE A C 1
ATOM 750 O O . ILE A 1 94 ? -16.988 10.420 14.208 1.00 96.81 94 ILE A O 1
ATOM 754 N N . CYS A 1 95 ? -16.255 8.456 15.003 1.00 96.81 95 CYS A N 1
ATOM 755 C CA . CYS A 1 95 ? -17.090 7.624 14.146 1.00 96.81 95 CYS A CA 1
ATOM 756 C C . CYS A 1 95 ? -18.001 6.715 14.993 1.00 96.81 95 CYS A C 1
ATOM 758 O O . CYS A 1 95 ? -17.620 5.591 15.336 1.00 96.81 95 CYS A O 1
ATOM 760 N N . PRO A 1 96 ? -19.219 7.169 15.343 1.00 92.44 96 PRO A N 1
ATOM 761 C CA . PRO A 1 96 ? -20.213 6.311 15.976 1.00 92.44 96 PRO A CA 1
ATOM 762 C C . PRO A 1 96 ? -20.525 5.087 15.099 1.00 92.44 96 PRO A C 1
ATOM 764 O O . PRO A 1 96 ? -20.708 5.216 13.890 1.00 92.44 96 PRO A O 1
ATOM 767 N N . GLY A 1 97 ? -20.586 3.894 15.699 1.00 92.12 97 GLY A N 1
ATOM 768 C CA . GLY A 1 97 ? -20.776 2.632 14.963 1.00 92.12 97 GLY A CA 1
ATOM 769 C C . GLY A 1 97 ? -19.495 2.040 14.360 1.00 92.12 97 GLY A C 1
ATOM 770 O O . GLY A 1 97 ? -19.577 1.127 13.544 1.00 92.12 97 GLY A O 1
ATOM 771 N N . LEU A 1 98 ? -18.319 2.548 14.750 1.00 97.31 98 LEU A N 1
ATOM 772 C CA . LEU A 1 98 ? -17.026 2.027 14.315 1.00 97.31 98 LEU A CA 1
ATOM 773 C C . LEU A 1 98 ? -16.759 0.611 14.844 1.00 97.31 98 LEU A C 1
ATOM 775 O O . LEU A 1 98 ? -16.614 0.392 16.052 1.00 97.31 98 LEU A O 1
ATOM 779 N N . GLU A 1 99 ? -16.597 -0.325 13.914 1.00 98.00 99 GLU A N 1
ATOM 780 C CA . GLU A 1 99 ? -16.148 -1.684 14.196 1.00 98.00 99 GLU A CA 1
ATOM 781 C C . GLU A 1 99 ? -14.644 -1.705 14.489 1.00 98.00 99 GLU A C 1
ATOM 783 O O . GLU A 1 99 ? -13.831 -1.099 13.786 1.00 98.00 99 GLU A O 1
ATOM 788 N N . VAL A 1 100 ? -14.249 -2.426 15.536 1.00 97.56 100 VAL A N 1
ATOM 789 C CA . VAL A 1 100 ? -12.852 -2.482 15.980 1.00 97.56 100 VAL A CA 1
ATOM 790 C C . VAL A 1 100 ? -12.360 -3.913 15.914 1.00 97.56 100 VAL A C 1
ATOM 792 O O . VAL A 1 100 ? -12.883 -4.794 16.590 1.00 97.56 100 VAL A O 1
ATOM 795 N N . LEU A 1 101 ? -11.352 -4.132 15.075 1.00 97.81 101 LEU A N 1
ATOM 796 C CA . LEU A 1 101 ? -10.776 -5.438 14.795 1.00 97.81 101 LEU A CA 1
ATOM 797 C C . LEU A 1 101 ? -9.380 -5.539 15.403 1.00 97.81 101 LEU A C 1
ATOM 799 O O . LEU A 1 101 ? -8.553 -4.645 15.228 1.00 97.81 101 LEU A O 1
ATOM 803 N N . ASP A 1 102 ? -9.074 -6.670 16.030 1.00 96.75 102 ASP A N 1
ATOM 804 C CA . ASP A 1 102 ? -7.727 -6.911 16.540 1.00 96.75 102 ASP A CA 1
ATOM 805 C C . ASP A 1 102 ? -6.726 -7.066 15.391 1.00 96.75 102 ASP A C 1
ATOM 807 O O . ASP A 1 102 ? -6.883 -7.897 14.476 1.00 96.75 102 ASP A O 1
ATOM 811 N N . ASP A 1 103 ? -5.651 -6.287 15.449 1.00 96.50 103 ASP A N 1
ATOM 812 C CA . ASP A 1 103 ? -4.489 -6.451 14.593 1.00 96.50 103 ASP A CA 1
ATOM 813 C C . ASP A 1 103 ? -3.475 -7.442 15.187 1.00 96.50 103 ASP A C 1
ATOM 815 O O . ASP A 1 103 ? -3.583 -7.909 16.318 1.00 96.50 103 ASP A O 1
ATOM 819 N N . LYS A 1 104 ? -2.491 -7.841 14.380 1.00 95.25 104 LYS A N 1
ATOM 820 C CA . LYS A 1 104 ? -1.351 -8.660 14.796 1.00 95.25 104 LYS A CA 1
ATOM 821 C C . LYS A 1 104 ? -0.071 -8.032 14.267 1.00 95.25 104 LYS A C 1
ATOM 823 O O . LYS A 1 104 ? -0.009 -7.662 13.095 1.00 95.25 104 LYS A O 1
ATOM 828 N N . ALA A 1 105 ? 0.968 -8.002 15.098 1.00 91.88 105 ALA A N 1
ATOM 829 C CA . ALA A 1 105 ? 2.291 -7.560 14.676 1.00 91.88 105 ALA A CA 1
ATOM 830 C C . ALA A 1 105 ? 2.739 -8.319 13.410 1.00 91.88 105 ALA A C 1
ATOM 832 O O . ALA A 1 105 ? 2.587 -9.539 13.313 1.00 91.88 105 ALA A O 1
ATOM 833 N N . GLY A 1 106 ? 3.237 -7.584 12.412 1.00 92.88 106 GLY A N 1
ATOM 834 C CA . GLY A 1 106 ? 3.701 -8.147 11.139 1.00 92.88 106 GLY A CA 1
ATOM 835 C C . GLY A 1 106 ? 2.600 -8.623 10.177 1.00 92.88 106 GLY A C 1
ATOM 836 O O . GLY A 1 106 ? 2.922 -9.224 9.151 1.00 92.88 106 GLY A O 1
ATOM 837 N N . ARG A 1 107 ? 1.308 -8.370 10.446 1.00 95.00 107 ARG A N 1
ATOM 838 C CA . ARG A 1 107 ? 0.211 -8.782 9.545 1.00 95.00 107 ARG A CA 1
ATOM 839 C C . ARG A 1 107 ? 0.363 -8.207 8.138 1.00 95.00 107 ARG A C 1
ATOM 841 O O . ARG A 1 107 ? 0.259 -8.963 7.173 1.00 95.00 107 ARG A O 1
ATOM 848 N N . ALA A 1 108 ? 0.630 -6.905 8.030 1.00 94.38 108 ALA A N 1
ATOM 849 C CA . ALA A 1 108 ? 0.842 -6.234 6.747 1.00 94.38 108 ALA A CA 1
ATOM 850 C C . ALA A 1 108 ? 2.026 -6.843 5.980 1.00 94.38 108 ALA A C 1
ATOM 852 O O . ALA A 1 108 ? 1.883 -7.194 4.812 1.00 94.38 108 ALA A O 1
ATOM 853 N N . GLU A 1 109 ? 3.156 -7.077 6.655 1.00 95.50 109 GLU A N 1
ATOM 854 C CA . GLU A 1 109 ? 4.330 -7.710 6.043 1.00 95.50 109 GLU A CA 1
ATOM 855 C C . GLU A 1 109 ? 4.016 -9.126 5.541 1.00 95.50 109 GLU A C 1
ATOM 857 O O . GLU A 1 109 ? 4.347 -9.479 4.410 1.00 95.50 109 GLU A O 1
ATOM 862 N N . LYS A 1 110 ? 3.336 -9.945 6.355 1.00 96.75 110 LYS A N 1
ATOM 863 C CA . LYS A 1 110 ? 2.943 -11.306 5.968 1.00 96.75 110 LYS A CA 1
ATOM 864 C C . LYS A 1 110 ? 2.007 -11.304 4.759 1.00 96.75 110 LYS A C 1
ATOM 866 O O . LYS A 1 110 ? 2.139 -12.156 3.882 1.00 96.75 110 LYS A O 1
ATOM 871 N N . LEU A 1 111 ? 1.076 -10.354 4.705 1.00 97.38 111 LEU A N 1
ATOM 872 C CA . LEU A 1 111 ? 0.183 -10.187 3.566 1.00 97.38 111 LEU A CA 1
ATOM 873 C C . LEU A 1 111 ? 0.949 -9.759 2.307 1.00 97.38 111 LEU A C 1
ATOM 875 O O . LEU A 1 111 ? 0.771 -10.372 1.256 1.00 97.38 111 LEU A O 1
ATOM 879 N N . LEU A 1 112 ? 1.833 -8.764 2.413 1.00 97.69 112 LEU A N 1
ATOM 880 C CA . LEU A 1 112 ? 2.671 -8.318 1.297 1.00 97.69 112 LEU A CA 1
ATOM 881 C C . LEU A 1 112 ? 3.592 -9.427 0.798 1.00 97.69 112 LEU A C 1
ATOM 883 O O . LEU A 1 112 ? 3.783 -9.546 -0.404 1.00 97.69 112 LEU A O 1
ATOM 887 N N . ARG A 1 113 ? 4.100 -10.289 1.681 1.00 97.19 113 ARG A N 1
ATOM 888 C CA . ARG A 1 113 ? 4.867 -11.475 1.285 1.00 97.19 113 ARG A CA 1
ATOM 889 C C . ARG A 1 113 ? 4.049 -12.404 0.389 1.00 97.19 113 ARG A C 1
ATOM 891 O O . ARG A 1 113 ? 4.512 -12.741 -0.693 1.00 97.19 113 ARG A O 1
ATOM 898 N N . GLY A 1 114 ? 2.819 -12.736 0.786 1.00 97.50 114 GLY A N 1
ATOM 899 C CA . GLY A 1 114 ? 1.928 -13.569 -0.030 1.00 97.50 114 GLY A CA 1
ATOM 900 C C . GLY A 1 114 ? 1.520 -12.907 -1.354 1.00 97.50 114 GLY A C 1
ATOM 901 O O . GLY A 1 114 ? 1.460 -13.565 -2.391 1.00 97.50 114 GLY A O 1
ATOM 902 N N . LEU A 1 115 ? 1.290 -11.589 -1.355 1.00 97.62 115 LEU A N 1
ATOM 903 C CA . LEU A 1 115 ? 1.051 -10.826 -2.587 1.00 97.62 115 LEU A CA 1
ATOM 904 C C . LEU A 1 115 ? 2.298 -10.787 -3.482 1.00 97.62 115 LEU A C 1
ATOM 906 O O . LEU A 1 115 ? 2.182 -10.883 -4.701 1.00 97.62 115 LEU A O 1
ATOM 910 N N . GLY A 1 116 ? 3.485 -10.693 -2.885 1.00 97.00 116 GLY A N 1
ATOM 911 C CA . GLY A 1 116 ? 4.767 -10.739 -3.577 1.00 97.00 116 GLY A CA 1
ATOM 912 C C . GLY A 1 116 ? 5.012 -12.089 -4.242 1.00 97.00 116 GLY A C 1
ATOM 913 O O . GLY A 1 116 ? 5.357 -12.129 -5.419 1.00 97.00 116 GLY A O 1
ATOM 914 N N . GLU A 1 117 ? 4.740 -13.186 -3.534 1.00 96.75 117 GLU A N 1
ATOM 915 C CA . GLU A 1 117 ? 4.776 -14.549 -4.078 1.00 96.75 117 GLU A CA 1
ATOM 916 C C . GLU A 1 117 ? 3.805 -14.715 -5.254 1.00 96.75 117 GLU A C 1
ATOM 918 O O . GLU A 1 117 ? 4.169 -15.263 -6.293 1.00 96.75 117 GLU A O 1
ATOM 923 N N . TRP A 1 118 ? 2.590 -14.168 -5.150 1.00 95.94 118 TRP A N 1
ATOM 924 C CA . TRP A 1 118 ? 1.643 -14.149 -6.268 1.00 95.94 118 TRP A CA 1
ATOM 925 C C . TRP A 1 118 ? 2.163 -13.337 -7.471 1.00 95.94 118 TRP A C 1
ATOM 927 O O . TRP A 1 118 ? 1.932 -13.713 -8.625 1.00 95.94 118 TRP A O 1
ATOM 937 N N . CYS A 1 119 ? 2.903 -12.254 -7.218 1.00 96.12 119 CYS A N 1
ATOM 938 C CA . CYS A 1 119 ? 3.515 -11.410 -8.244 1.00 96.12 119 CYS A CA 1
ATOM 939 C C . CYS A 1 119 ? 4.720 -12.050 -8.953 1.00 96.12 119 CYS A C 1
ATOM 941 O O . CYS A 1 119 ? 5.125 -11.530 -9.991 1.00 96.12 119 CYS A O 1
ATOM 943 N N . ILE A 1 120 ? 5.249 -13.191 -8.488 1.00 93.50 120 ILE A N 1
ATOM 944 C CA . ILE A 1 120 ? 6.369 -13.897 -9.148 1.00 93.50 120 ILE A CA 1
ATOM 945 C C . ILE A 1 120 ? 6.048 -14.250 -10.608 1.00 93.50 120 ILE A C 1
ATOM 947 O O . ILE A 1 120 ? 6.934 -14.315 -11.457 1.00 93.50 120 ILE A O 1
ATOM 951 N N . ARG A 1 121 ? 4.759 -14.401 -10.939 1.00 93.81 121 ARG A N 1
ATOM 952 C CA . ARG A 1 121 ? 4.289 -14.603 -12.318 1.00 93.81 121 ARG A CA 1
ATOM 953 C C . ARG A 1 121 ? 4.691 -13.486 -13.288 1.00 93.81 121 ARG A C 1
ATOM 955 O O . ARG A 1 121 ? 4.673 -13.720 -14.488 1.00 93.81 121 ARG A O 1
ATOM 962 N N . TYR A 1 122 ? 4.971 -12.292 -12.772 1.00 94.19 122 TYR A N 1
ATOM 963 C CA . TYR A 1 122 ? 5.329 -11.100 -13.535 1.00 94.19 122 TYR A CA 1
ATOM 964 C C . TYR A 1 122 ? 6.847 -10.917 -13.610 1.00 94.19 122 TYR A C 1
ATOM 966 O O . TYR A 1 122 ? 7.376 -10.554 -14.654 1.00 94.19 122 TYR A O 1
ATOM 974 N N . SER A 1 123 ? 7.557 -11.213 -12.521 1.00 93.94 123 SER A N 1
ATOM 975 C CA . SER A 1 123 ? 9.017 -11.181 -12.473 1.00 93.94 123 SER A CA 1
ATOM 976 C C . SER A 1 123 ? 9.548 -12.070 -11.346 1.00 93.94 123 SER A C 1
ATOM 978 O O . SER A 1 123 ? 8.939 -12.109 -10.276 1.00 93.94 123 SER A O 1
ATOM 980 N N . PRO A 1 124 ? 10.714 -12.719 -11.525 1.00 89.12 124 PRO A N 1
ATOM 981 C CA . PRO A 1 124 ? 11.376 -13.459 -10.454 1.00 89.12 124 PRO A CA 1
ATOM 982 C C . PRO A 1 124 ? 11.907 -12.570 -9.316 1.00 89.12 124 PRO A C 1
ATOM 984 O O . PRO A 1 124 ? 12.282 -13.100 -8.274 1.00 89.12 124 PRO A O 1
ATOM 987 N N . ILE A 1 125 ? 11.979 -11.245 -9.499 1.00 94.44 125 ILE A N 1
ATOM 988 C CA . ILE A 1 125 ? 12.549 -10.308 -8.524 1.00 94.44 125 ILE A CA 1
ATOM 989 C C . ILE A 1 125 ? 11.444 -9.389 -8.000 1.00 94.44 125 ILE A C 1
ATOM 991 O O . ILE A 1 125 ? 11.112 -8.363 -8.600 1.00 94.44 125 ILE A O 1
ATOM 995 N N . VAL A 1 126 ? 10.906 -9.756 -6.837 1.00 96.25 126 VAL A N 1
ATOM 996 C CA . VAL A 1 126 ? 9.897 -8.989 -6.097 1.00 96.25 126 VAL A CA 1
ATOM 997 C C . VAL A 1 126 ? 10.412 -8.690 -4.690 1.00 96.25 126 VAL A C 1
ATOM 999 O O . VAL A 1 126 ? 10.960 -9.565 -4.013 1.00 96.25 126 VAL A O 1
ATOM 1002 N N . SER A 1 127 ? 10.215 -7.457 -4.231 1.00 95.00 127 SER A N 1
ATOM 1003 C CA . SER A 1 127 ? 10.534 -7.016 -2.877 1.00 95.00 127 SER A CA 1
ATOM 1004 C C . SER A 1 127 ? 9.380 -6.233 -2.251 1.00 95.00 127 SER A C 1
ATOM 1006 O O . SER A 1 127 ? 8.531 -5.657 -2.932 1.00 95.00 127 SER A O 1
ATOM 1008 N N . ILE A 1 128 ? 9.336 -6.245 -0.921 1.00 96.31 128 ILE A N 1
ATOM 1009 C CA . ILE A 1 128 ? 8.391 -5.455 -0.130 1.00 96.31 128 ILE A CA 1
ATOM 1010 C C . ILE A 1 128 ? 8.969 -4.048 0.050 1.00 96.31 128 ILE A C 1
ATOM 1012 O O . ILE A 1 128 ? 10.164 -3.907 0.320 1.00 96.31 128 ILE A O 1
ATOM 1016 N N . ASP A 1 129 ? 8.131 -3.015 -0.067 1.00 91.12 129 ASP A N 1
ATOM 1017 C CA . ASP A 1 129 ? 8.508 -1.643 0.286 1.00 91.12 129 ASP A CA 1
ATOM 1018 C C . ASP A 1 129 ? 8.696 -1.531 1.803 1.00 91.12 129 ASP A C 1
ATOM 1020 O O . ASP A 1 129 ? 7.737 -1.391 2.562 1.00 91.12 129 ASP A O 1
ATOM 1024 N N . SER A 1 130 ? 9.950 -1.607 2.246 1.00 82.12 130 SER A N 1
ATOM 1025 C CA . SER A 1 130 ? 10.292 -1.653 3.665 1.00 82.12 130 SER A CA 1
ATOM 1026 C C . SER A 1 130 ? 10.100 -0.332 4.412 1.00 82.12 130 SER A C 1
ATOM 1028 O O . SER A 1 130 ? 10.251 -0.313 5.629 1.00 82.12 130 SER A O 1
ATOM 1030 N N . PHE A 1 131 ? 9.829 0.773 3.716 1.00 79.88 131 PHE A N 1
ATOM 1031 C CA . PHE A 1 131 ? 9.645 2.073 4.362 1.00 79.88 131 PHE A CA 1
ATOM 1032 C C . PHE A 1 131 ? 8.201 2.278 4.802 1.00 79.88 131 PHE A C 1
ATOM 1034 O O . PHE A 1 131 ? 7.951 2.589 5.960 1.00 79.88 131 PHE A O 1
ATOM 1041 N N . SER A 1 132 ? 7.254 2.102 3.882 1.00 80.69 132 SER A N 1
ATOM 1042 C CA . SER A 1 132 ? 5.837 2.377 4.144 1.00 80.69 132 SER A CA 1
ATOM 1043 C C . SER A 1 132 ? 4.987 1.120 4.349 1.00 80.69 132 SER A C 1
ATOM 1045 O O . SER A 1 132 ? 3.851 1.243 4.791 1.00 80.69 132 SER A O 1
ATOM 1047 N N . MET A 1 133 ? 5.528 -0.083 4.099 1.00 89.75 133 MET A N 1
ATOM 1048 C CA . MET A 1 133 ? 4.867 -1.376 4.366 1.00 89.75 133 MET A CA 1
ATOM 1049 C C . MET A 1 133 ? 3.447 -1.495 3.784 1.00 89.75 133 MET A C 1
ATOM 1051 O O . MET A 1 133 ? 2.570 -2.153 4.338 1.00 89.75 133 MET A O 1
ATOM 1055 N N . ASP A 1 134 ? 3.242 -0.872 2.628 1.00 92.81 134 ASP A N 1
ATOM 1056 C CA . ASP A 1 134 ? 1.968 -0.727 1.919 1.00 92.81 134 ASP A CA 1
ATOM 1057 C C . ASP A 1 134 ? 2.128 -0.988 0.409 1.00 92.81 134 ASP A C 1
ATOM 1059 O O . ASP A 1 134 ? 1.269 -0.640 -0.402 1.00 92.81 134 ASP A O 1
ATOM 1063 N N . GLY A 1 135 ? 3.252 -1.581 0.001 1.00 96.25 135 GLY A N 1
ATOM 1064 C CA . GLY A 1 135 ? 3.586 -1.721 -1.406 1.00 96.25 135 GLY A CA 1
ATOM 1065 C C . GLY A 1 135 ? 4.587 -2.819 -1.722 1.00 96.25 135 GLY A C 1
ATOM 1066 O O . GLY A 1 135 ? 5.311 -3.323 -0.860 1.00 96.25 135 GLY A O 1
ATOM 1067 N N . LEU A 1 136 ? 4.623 -3.164 -3.004 1.00 97.62 136 LEU A N 1
ATOM 1068 C CA . LEU A 1 136 ? 5.616 -4.041 -3.605 1.00 97.62 136 LEU A CA 1
ATOM 1069 C C . LEU A 1 136 ? 6.438 -3.264 -4.627 1.00 97.62 136 LEU A C 1
ATOM 1071 O O . LEU A 1 136 ? 5.943 -2.350 -5.291 1.00 97.62 136 LEU A O 1
ATOM 1075 N N . LEU A 1 137 ? 7.686 -3.673 -4.780 1.00 96.81 137 LEU A N 1
ATOM 1076 C CA . LEU A 1 137 ? 8.570 -3.245 -5.844 1.00 96.81 137 LEU A CA 1
ATOM 1077 C C . LEU A 1 137 ? 8.977 -4.479 -6.650 1.00 96.81 137 LEU A C 1
ATOM 1079 O O . LEU A 1 137 ? 9.365 -5.504 -6.095 1.00 96.81 137 LEU A O 1
ATOM 1083 N N . VAL A 1 138 ? 8.870 -4.380 -7.967 1.00 96.75 138 VAL A N 1
ATOM 1084 C CA . VAL A 1 138 ? 9.127 -5.478 -8.897 1.00 96.75 138 VAL A CA 1
ATOM 1085 C C . VAL A 1 138 ? 10.141 -5.002 -9.927 1.00 96.75 138 VAL A C 1
ATOM 1087 O O . VAL A 1 138 ? 9.894 -4.007 -10.606 1.00 96.75 138 VAL A O 1
ATOM 1090 N N . ASP A 1 139 ? 11.275 -5.689 -10.056 1.00 95.31 139 ASP A N 1
ATOM 1091 C CA . ASP A 1 139 ? 12.212 -5.442 -11.160 1.00 95.31 139 ASP A CA 1
ATOM 1092 C C . ASP A 1 139 ? 11.677 -6.176 -12.391 1.00 95.31 139 ASP A C 1
ATOM 1094 O O . ASP A 1 139 ? 11.653 -7.400 -12.426 1.00 95.31 139 ASP A O 1
ATOM 1098 N N . VAL A 1 140 ? 11.174 -5.441 -13.376 1.00 94.62 140 VAL A N 1
ATOM 1099 C CA . VAL A 1 140 ? 10.519 -5.998 -14.573 1.00 94.62 140 VAL A CA 1
ATOM 1100 C C . VAL A 1 140 ? 11.410 -5.922 -15.804 1.00 94.62 140 VAL A C 1
ATOM 1102 O O . VAL A 1 140 ? 10.932 -6.092 -16.930 1.00 94.62 140 VAL A O 1
ATOM 1105 N N . SER A 1 141 ? 12.703 -5.666 -15.600 1.00 91.44 141 SER A N 1
ATOM 1106 C CA . SER A 1 141 ? 13.693 -5.567 -16.666 1.00 91.44 141 SER A CA 1
ATOM 1107 C C . SER A 1 141 ? 13.645 -6.823 -17.536 1.00 91.44 141 SER A C 1
ATOM 1109 O O . SER A 1 141 ? 13.819 -7.944 -17.061 1.00 91.44 141 SER A O 1
ATOM 1111 N N . GLY A 1 142 ? 13.337 -6.636 -18.821 1.00 86.50 142 GLY A N 1
ATOM 1112 C CA . GLY A 1 142 ? 13.220 -7.731 -19.781 1.00 86.50 142 GLY A CA 1
ATOM 1113 C C . GLY A 1 142 ? 12.004 -8.648 -19.604 1.00 86.50 142 GLY A C 1
ATOM 1114 O O . GLY A 1 142 ? 11.929 -9.632 -20.322 1.00 86.50 142 GLY A O 1
ATOM 1115 N N . CYS A 1 143 ? 11.037 -8.363 -18.727 1.00 89.81 143 CYS A N 1
ATOM 1116 C CA . CYS A 1 143 ? 9.853 -9.220 -18.525 1.00 89.81 143 CYS A CA 1
ATOM 1117 C C . CYS A 1 143 ? 8.628 -8.763 -19.338 1.00 89.81 143 CYS A C 1
ATOM 1119 O O . CYS A 1 143 ? 7.785 -9.571 -19.723 1.00 89.81 143 CYS A O 1
ATOM 1121 N N . THR A 1 144 ? 8.533 -7.466 -19.637 1.00 89.69 144 THR A N 1
ATOM 1122 C CA . THR A 1 144 ? 7.322 -6.833 -20.194 1.00 89.69 144 THR A CA 1
ATOM 1123 C C . THR A 1 144 ? 6.971 -7.273 -21.618 1.00 89.69 144 THR A C 1
ATOM 1125 O O . THR A 1 144 ? 5.812 -7.181 -22.017 1.00 89.69 144 THR A O 1
ATOM 1128 N N . HIS A 1 145 ? 7.935 -7.804 -22.374 1.00 86.88 145 HIS A N 1
ATOM 1129 C CA . HIS A 1 145 ? 7.721 -8.311 -23.733 1.00 86.88 145 HIS A CA 1
ATOM 1130 C C . HIS A 1 145 ? 6.768 -9.517 -23.789 1.00 86.88 145 HIS A C 1
ATOM 1132 O O . HIS A 1 145 ? 6.101 -9.707 -24.797 1.00 86.88 145 HIS A O 1
ATOM 1138 N N . LEU A 1 146 ? 6.642 -10.287 -22.700 1.00 89.69 146 LEU A N 1
ATOM 1139 C CA . LEU A 1 146 ? 5.696 -11.409 -22.604 1.00 89.69 146 LEU A CA 1
ATOM 1140 C C . LEU A 1 146 ? 4.220 -10.960 -22.561 1.00 89.69 146 LEU A C 1
ATOM 1142 O O . LEU A 1 146 ? 3.322 -11.796 -22.597 1.00 89.69 146 LEU A O 1
ATOM 1146 N N . TRP A 1 147 ? 3.978 -9.650 -22.467 1.00 92.69 147 TRP A N 1
ATOM 1147 C CA . TRP A 1 147 ? 2.656 -9.023 -22.500 1.00 92.69 147 TRP A CA 1
ATOM 1148 C C . TRP A 1 147 ? 2.515 -8.044 -23.675 1.00 92.69 147 TRP A C 1
ATOM 1150 O O . TRP A 1 147 ? 1.667 -7.164 -23.623 1.00 92.69 147 TRP A O 1
ATOM 1160 N N . ASP A 1 148 ? 3.347 -8.129 -24.715 1.00 92.62 148 ASP A N 1
ATOM 1161 C CA . ASP A 1 148 ? 3.367 -7.155 -25.822 1.00 92.62 148 ASP A CA 1
ATOM 1162 C C . ASP A 1 148 ? 3.674 -5.714 -25.358 1.00 92.62 148 ASP A C 1
ATOM 1164 O O . ASP A 1 148 ? 3.219 -4.724 -25.935 1.00 92.62 148 ASP A O 1
ATOM 1168 N N . GLY A 1 149 ? 4.461 -5.584 -24.284 1.00 92.31 149 GLY A N 1
ATOM 1169 C CA . GLY A 1 149 ? 4.985 -4.313 -23.792 1.00 92.31 149 GLY A CA 1
ATOM 1170 C C . GLY A 1 149 ? 4.390 -3.833 -22.467 1.00 92.31 149 GLY A C 1
ATOM 1171 O O . GLY A 1 149 ? 3.498 -4.426 -21.860 1.00 92.31 149 GLY A O 1
ATOM 1172 N N . GLU A 1 150 ? 4.922 -2.707 -21.991 1.00 94.88 150 GLU A N 1
ATOM 1173 C CA . GLU A 1 150 ? 4.702 -2.216 -20.624 1.00 94.88 150 GLU A CA 1
ATOM 1174 C C . GLU A 1 150 ? 3.255 -1.812 -20.336 1.00 94.88 150 GLU A C 1
ATOM 1176 O O . GLU A 1 150 ? 2.776 -1.952 -19.211 1.00 94.88 150 GLU A O 1
ATOM 1181 N N . ARG A 1 151 ? 2.541 -1.319 -21.353 1.0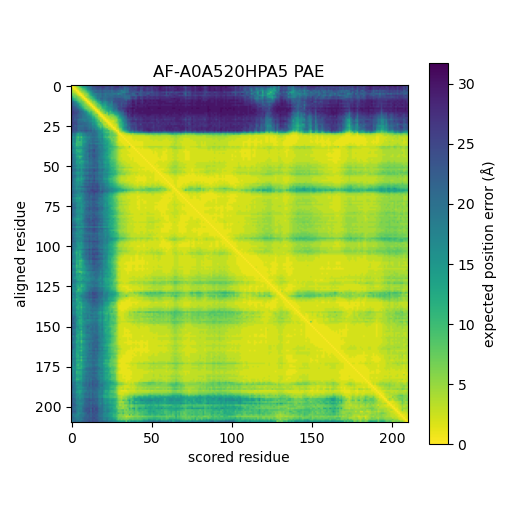0 95.44 151 ARG A N 1
ATOM 1182 C CA . ARG A 1 151 ? 1.148 -0.882 -21.214 1.00 95.44 151 ARG A CA 1
ATOM 1183 C C . ARG A 1 151 ? 0.243 -2.050 -20.839 1.00 95.44 151 ARG A C 1
ATOM 1185 O O . ARG A 1 151 ? -0.457 -1.985 -19.832 1.00 95.44 151 ARG A O 1
ATOM 1192 N N . ASN A 1 152 ? 0.285 -3.111 -21.632 1.00 96.06 152 ASN A N 1
ATOM 1193 C CA . ASN A 1 152 ? -0.501 -4.321 -21.415 1.00 96.06 152 ASN A CA 1
ATOM 1194 C C . ASN A 1 152 ? -0.082 -5.034 -20.126 1.00 96.06 152 ASN A C 1
ATOM 1196 O O . ASN A 1 152 ? -0.937 -5.493 -19.370 1.00 96.06 152 ASN A O 1
ATOM 1200 N N . TYR A 1 153 ? 1.217 -5.034 -19.824 1.00 95.94 153 TYR A N 1
ATOM 1201 C CA . TYR A 1 153 ? 1.758 -5.535 -18.565 1.00 95.94 153 TYR A CA 1
ATOM 1202 C C . TYR A 1 153 ? 1.152 -4.828 -17.340 1.00 95.94 153 TYR A C 1
ATOM 1204 O O . TYR A 1 153 ? 0.643 -5.472 -16.420 1.00 95.94 153 TYR A O 1
ATOM 1212 N N . LEU A 1 154 ? 1.143 -3.489 -17.339 1.00 96.38 154 LEU A N 1
ATOM 1213 C CA . LEU A 1 154 ? 0.570 -2.695 -16.252 1.00 96.38 154 LEU A CA 1
ATOM 1214 C C . LEU A 1 154 ? -0.948 -2.895 -16.133 1.00 96.38 154 LEU A C 1
ATOM 1216 O O . LEU A 1 154 ? -1.479 -2.938 -15.020 1.00 96.38 154 LEU A O 1
ATOM 1220 N N . ILE A 1 155 ? -1.642 -3.026 -17.269 1.00 96.88 155 ILE A N 1
ATOM 1221 C CA . ILE A 1 155 ? -3.083 -3.302 -17.317 1.00 96.88 155 ILE A CA 1
ATOM 1222 C C . ILE A 1 155 ? -3.395 -4.668 -16.696 1.00 96.88 155 ILE A C 1
ATOM 1224 O O . ILE A 1 155 ? -4.309 -4.734 -15.873 1.00 96.88 155 ILE A O 1
ATOM 1228 N N . ASP A 1 156 ? -2.650 -5.731 -17.027 1.00 97.50 156 ASP A N 1
ATOM 1229 C CA . ASP A 1 156 ? -2.867 -7.076 -16.463 1.00 97.50 156 ASP A CA 1
ATOM 1230 C C . ASP A 1 156 ? -2.664 -7.071 -14.939 1.00 97.50 156 ASP A C 1
ATOM 1232 O O . ASP A 1 156 ? -3.534 -7.540 -14.201 1.00 97.50 156 ASP A O 1
ATOM 1236 N N . ILE A 1 157 ? -1.579 -6.453 -14.448 1.00 96.88 157 ILE A N 1
ATOM 1237 C CA . ILE A 1 157 ? -1.315 -6.316 -13.004 1.00 96.88 157 ILE A CA 1
ATOM 1238 C C . ILE A 1 157 ? -2.480 -5.620 -12.301 1.00 96.88 157 ILE A C 1
ATOM 1240 O O . ILE A 1 157 ? -3.040 -6.153 -11.338 1.00 96.88 157 ILE A O 1
ATOM 1244 N N . ASN A 1 158 ? -2.851 -4.433 -12.785 1.00 96.62 158 ASN A N 1
ATOM 1245 C CA . ASN A 1 158 ? -3.864 -3.603 -12.143 1.00 96.62 158 ASN A CA 1
ATOM 1246 C C . ASN A 1 158 ? -5.235 -4.291 -12.166 1.00 96.62 158 ASN A C 1
ATOM 1248 O O . ASN A 1 158 ? -5.915 -4.366 -11.145 1.00 96.62 158 ASN A O 1
ATOM 1252 N N . SER A 1 159 ? -5.614 -4.859 -13.313 1.00 97.06 159 SER A N 1
ATOM 1253 C CA . SER A 1 159 ? -6.911 -5.515 -13.492 1.00 97.06 159 SER A CA 1
ATOM 1254 C C . SER A 1 159 ? -7.054 -6.734 -12.588 1.00 97.06 159 SER A C 1
ATOM 1256 O O . SER A 1 159 ? -8.086 -6.886 -11.942 1.00 97.06 159 SER A O 1
ATOM 1258 N N . ARG A 1 160 ? -6.014 -7.571 -12.467 1.00 97.69 160 ARG A N 1
ATOM 1259 C CA . ARG A 1 160 ? -6.072 -8.773 -11.620 1.00 97.69 160 ARG A CA 1
ATOM 1260 C C . ARG A 1 160 ? -6.070 -8.471 -10.126 1.00 97.69 160 ARG A C 1
ATOM 1262 O O . ARG A 1 160 ? -6.709 -9.191 -9.363 1.00 97.69 160 ARG A O 1
ATOM 1269 N N . LEU A 1 161 ? -5.345 -7.445 -9.683 1.00 97.62 161 LEU A N 1
ATOM 1270 C CA . LEU A 1 161 ? -5.365 -7.041 -8.274 1.00 97.62 161 LEU A CA 1
ATOM 1271 C C . LEU A 1 161 ? -6.714 -6.412 -7.911 1.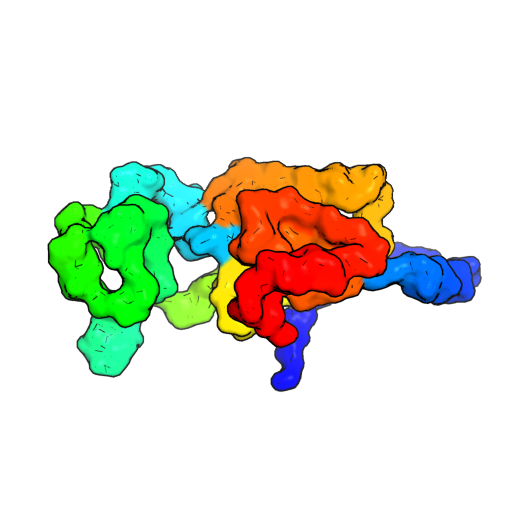00 97.62 161 LEU A C 1
ATOM 1273 O O . LEU A 1 161 ? -7.311 -6.787 -6.902 1.00 97.62 161 LEU A O 1
ATOM 1277 N N . LYS A 1 162 ? -7.254 -5.557 -8.785 1.00 97.25 162 LYS A N 1
ATOM 1278 C CA . LYS A 1 162 ? -8.596 -4.989 -8.617 1.00 97.25 162 LYS A CA 1
ATOM 1279 C C . LYS A 1 162 ? -9.693 -6.044 -8.656 1.00 97.25 162 LYS A C 1
ATOM 1281 O O . LYS A 1 162 ? -10.585 -6.007 -7.818 1.00 97.25 162 LYS A O 1
ATOM 1286 N N . SER A 1 163 ? -9.612 -7.027 -9.555 1.00 97.31 163 SER A N 1
ATOM 1287 C CA . SER A 1 163 ? -10.593 -8.119 -9.615 1.00 97.31 163 SER A CA 1
ATOM 1288 C C . SER A 1 163 ? -10.567 -9.003 -8.367 1.00 97.31 163 SER A C 1
ATOM 1290 O O . SER A 1 163 ? -11.559 -9.651 -8.057 1.00 97.31 163 SER A O 1
ATOM 1292 N N . LYS A 1 164 ? -9.439 -9.043 -7.645 1.00 96.69 164 LYS A N 1
ATOM 1293 C CA . LYS A 1 164 ? -9.334 -9.700 -6.336 1.00 96.69 164 LYS A CA 1
ATOM 1294 C C . LYS A 1 164 ? -9.920 -8.872 -5.194 1.00 96.69 164 LYS A C 1
ATOM 1296 O O . LYS A 1 164 ? -10.066 -9.426 -4.117 1.00 96.69 164 LYS A O 1
ATOM 1301 N N . GLY A 1 165 ? -10.246 -7.599 -5.419 1.00 96.75 165 GLY A N 1
ATOM 1302 C CA . GLY A 1 165 ? -10.788 -6.688 -4.411 1.00 96.75 165 GLY A CA 1
ATOM 1303 C C . GLY A 1 165 ? -9.770 -5.717 -3.811 1.00 96.75 165 GLY A C 1
ATOM 1304 O O . GLY A 1 165 ? -10.107 -5.043 -2.846 1.00 96.75 165 GLY A O 1
ATOM 1305 N N . TYR A 1 166 ? -8.550 -5.626 -4.356 1.00 97.81 166 TYR A N 1
ATOM 1306 C CA . TYR A 1 166 ? -7.554 -4.664 -3.881 1.00 97.81 166 TYR A CA 1
ATOM 1307 C C . TYR A 1 166 ? -7.644 -3.327 -4.608 1.00 97.81 166 TYR A C 1
ATOM 1309 O O . TYR A 1 166 ? -7.650 -3.252 -5.840 1.00 97.81 166 TYR A O 1
ATOM 1317 N N . SER A 1 167 ? -7.596 -2.256 -3.832 1.00 96.00 167 SER A N 1
ATOM 1318 C CA . SER A 1 167 ? -7.422 -0.898 -4.312 1.00 96.00 167 SER A CA 1
ATOM 1319 C C . SER A 1 167 ? -5.929 -0.651 -4.523 1.00 96.00 167 SER A C 1
ATOM 1321 O O . SER A 1 167 ? -5.160 -0.573 -3.563 1.00 96.00 167 SER A O 1
ATOM 1323 N N . VAL A 1 168 ? -5.499 -0.527 -5.786 1.00 96.94 168 VAL A N 1
ATOM 1324 C CA . VAL A 1 168 ? -4.075 -0.364 -6.127 1.00 96.94 168 VAL A CA 1
ATOM 1325 C C . VAL A 1 168 ? -3.786 0.776 -7.103 1.00 96.94 168 VAL A C 1
ATOM 1327 O O . VAL A 1 168 ? -4.622 1.133 -7.944 1.00 96.94 168 VAL A O 1
ATOM 1330 N N . ARG A 1 169 ? -2.573 1.333 -7.010 1.00 96.94 169 ARG A N 1
ATOM 1331 C CA . ARG A 1 169 ? -1.947 2.200 -8.024 1.00 96.94 169 ARG A CA 1
ATOM 1332 C C . ARG A 1 169 ? -0.593 1.625 -8.391 1.00 96.94 169 ARG A C 1
ATOM 1334 O O . ARG A 1 169 ? 0.183 1.280 -7.507 1.00 96.94 169 ARG A O 1
ATOM 1341 N N . CYS A 1 170 ? -0.293 1.577 -9.681 1.00 97.38 170 CYS A N 1
ATOM 1342 C CA . CYS A 1 170 ? 0.988 1.072 -10.149 1.00 97.38 170 CYS A CA 1
ATOM 1343 C C . CYS A 1 170 ? 1.770 2.137 -10.922 1.00 97.3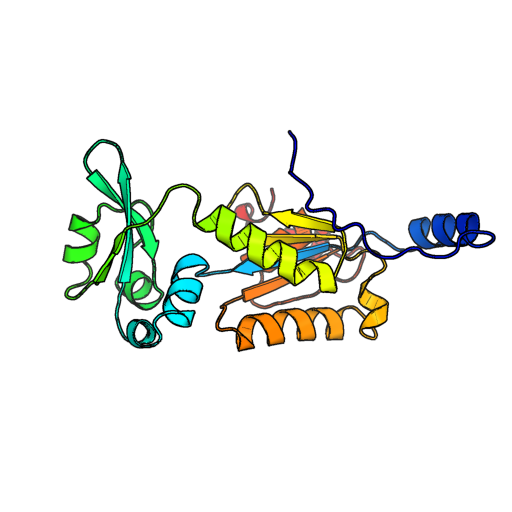8 170 CYS A C 1
ATOM 1345 O O . CYS A 1 170 ? 1.190 2.894 -11.699 1.00 97.38 170 CYS A O 1
ATOM 1347 N N . GLY A 1 171 ? 3.084 2.172 -10.741 1.00 96.69 171 GLY A N 1
ATOM 1348 C CA . GLY A 1 171 ? 3.997 3.049 -11.470 1.00 96.69 171 GLY A CA 1
ATOM 1349 C C . GLY A 1 171 ? 5.097 2.251 -12.150 1.00 96.69 171 GLY A C 1
ATOM 1350 O O . GLY A 1 171 ? 5.693 1.416 -11.479 1.00 96.69 171 GLY A O 1
ATOM 1351 N N . ILE A 1 172 ? 5.378 2.505 -13.433 1.00 96.62 172 ILE A N 1
ATOM 1352 C CA . ILE A 1 172 ? 6.560 1.961 -14.126 1.00 96.62 172 ILE A CA 1
ATOM 1353 C C . ILE A 1 172 ? 7.572 3.070 -14.405 1.00 96.62 172 ILE A C 1
ATOM 1355 O O . ILE A 1 172 ? 7.199 4.102 -14.961 1.00 96.62 172 ILE A O 1
ATOM 1359 N N . ALA A 1 173 ? 8.839 2.856 -14.054 1.00 95.44 173 ALA A N 1
ATOM 1360 C CA . ALA A 1 173 ? 9.928 3.787 -14.352 1.00 95.44 173 ALA A CA 1
ATOM 1361 C C . ALA A 1 173 ? 11.293 3.086 -14.442 1.00 95.44 173 ALA A C 1
ATOM 1363 O O . ALA A 1 173 ? 11.413 1.896 -14.149 1.00 95.44 173 ALA A O 1
ATOM 1364 N N . ASP A 1 174 ? 12.334 3.845 -14.800 1.00 92.88 174 ASP A N 1
ATOM 1365 C CA . ASP A 1 174 ? 13.703 3.321 -14.928 1.00 92.88 174 ASP A CA 1
ATOM 1366 C C . ASP A 1 174 ? 14.382 3.060 -13.574 1.00 92.88 174 ASP A C 1
ATOM 1368 O O . ASP A 1 174 ? 15.367 2.326 -13.486 1.00 92.88 174 ASP A O 1
ATOM 1372 N N . THR A 1 175 ? 13.863 3.657 -12.496 1.00 92.06 175 THR A N 1
ATOM 1373 C CA . THR A 1 175 ? 14.397 3.502 -11.139 1.00 92.06 175 THR A CA 1
ATOM 1374 C C . THR A 1 175 ? 13.298 3.124 -10.145 1.00 92.06 175 THR A C 1
ATOM 1376 O O . THR A 1 175 ? 12.137 3.513 -10.323 1.00 92.06 175 THR A O 1
ATOM 1379 N N . PRO A 1 176 ? 13.642 2.415 -9.051 1.00 92.56 176 PRO A N 1
ATOM 1380 C CA . PRO A 1 176 ? 12.694 2.100 -7.989 1.00 92.56 176 PRO A CA 1
ATOM 1381 C C . PRO A 1 176 ? 12.032 3.329 -7.372 1.00 92.56 176 PRO A C 1
ATOM 1383 O O . PRO A 1 176 ? 10.825 3.329 -7.153 1.00 92.56 176 PRO A O 1
ATOM 1386 N N . GLY A 1 177 ? 12.823 4.377 -7.115 1.00 91.94 177 GLY A N 1
ATOM 1387 C CA . GLY A 1 177 ? 12.347 5.622 -6.517 1.0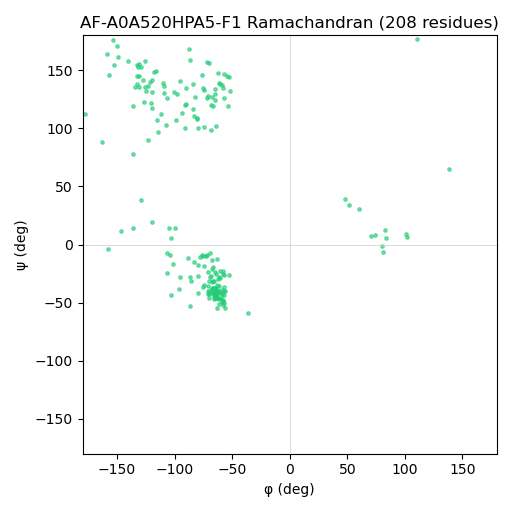0 91.94 177 GLY A CA 1
ATOM 1388 C C . GLY A 1 177 ? 11.353 6.343 -7.422 1.00 91.94 177 GLY A C 1
ATOM 1389 O O . GLY A 1 177 ? 10.299 6.758 -6.953 1.00 91.94 177 GLY A O 1
ATOM 1390 N N . ALA A 1 178 ? 11.622 6.401 -8.730 1.00 93.69 178 ALA A N 1
ATOM 1391 C CA . ALA A 1 178 ? 10.698 7.005 -9.685 1.00 93.69 178 ALA A CA 1
ATOM 1392 C C . ALA A 1 178 ? 9.387 6.213 -9.795 1.00 93.69 178 ALA A C 1
ATOM 1394 O O . ALA A 1 178 ? 8.307 6.801 -9.745 1.00 93.69 178 ALA A O 1
ATOM 1395 N N . ALA A 1 179 ? 9.469 4.880 -9.875 1.00 95.00 179 ALA A N 1
ATOM 1396 C CA . ALA A 1 179 ? 8.296 4.010 -9.918 1.00 95.00 179 ALA A CA 1
ATOM 1397 C C . ALA A 1 179 ? 7.453 4.151 -8.639 1.00 95.00 179 ALA A C 1
ATOM 1399 O O . ALA A 1 179 ? 6.225 4.239 -8.695 1.00 95.00 179 ALA A O 1
ATOM 1400 N N . TRP A 1 180 ? 8.119 4.227 -7.485 1.00 94.81 180 TRP A N 1
ATOM 1401 C CA . TRP A 1 180 ? 7.496 4.470 -6.191 1.00 94.81 180 TRP A CA 1
ATOM 1402 C C . TRP A 1 180 ? 6.791 5.831 -6.139 1.00 94.81 180 TRP A C 1
ATOM 1404 O O . TRP A 1 180 ? 5.599 5.893 -5.827 1.00 94.81 180 TRP A O 1
ATOM 1414 N N . ALA A 1 181 ? 7.490 6.901 -6.514 1.00 93.94 181 ALA A N 1
ATOM 1415 C CA . ALA A 1 181 ? 6.992 8.270 -6.477 1.00 93.94 181 ALA A CA 1
ATOM 1416 C C . ALA A 1 181 ? 5.720 8.434 -7.314 1.00 93.94 181 ALA A C 1
ATOM 1418 O O . ALA A 1 181 ? 4.686 8.868 -6.804 1.00 93.94 181 ALA A O 1
ATOM 1419 N N . ILE A 1 182 ? 5.746 8.001 -8.577 1.00 94.31 182 ILE A N 1
ATOM 1420 C CA . ILE A 1 182 ? 4.584 8.123 -9.467 1.00 94.31 182 ILE A CA 1
ATOM 1421 C C . ILE A 1 182 ? 3.420 7.219 -9.051 1.00 94.31 182 ILE A C 1
ATOM 1423 O O . ILE A 1 182 ? 2.273 7.556 -9.342 1.00 94.31 182 ILE A O 1
ATOM 1427 N N . SER A 1 183 ? 3.693 6.090 -8.380 1.00 95.00 183 SER A N 1
ATOM 1428 C CA . SER A 1 183 ? 2.641 5.212 -7.859 1.00 95.00 183 SER A CA 1
ATOM 1429 C C . SER A 1 183 ? 1.879 5.853 -6.702 1.00 95.00 183 SER A C 1
ATOM 1431 O O . SER A 1 183 ? 0.709 5.544 -6.537 1.00 95.00 183 SER A O 1
ATOM 1433 N N . ARG A 1 184 ? 2.498 6.753 -5.927 1.00 93.25 184 ARG A N 1
ATOM 1434 C CA . ARG A 1 184 ? 1.884 7.372 -4.739 1.00 93.25 184 ARG A CA 1
ATOM 1435 C C . ARG A 1 184 ? 1.400 8.794 -4.960 1.00 93.25 184 ARG A C 1
ATOM 1437 O O . ARG A 1 184 ? 0.290 9.130 -4.562 1.00 93.25 184 ARG A O 1
ATOM 1444 N N . TYR A 1 185 ? 2.212 9.601 -5.631 1.00 91.69 185 TYR A N 1
ATOM 1445 C CA . TYR A 1 185 ? 1.957 11.026 -5.831 1.00 91.69 185 TYR A CA 1
ATOM 1446 C C . TYR A 1 185 ? 1.411 11.354 -7.221 1.00 91.69 185 TYR A C 1
ATOM 1448 O O . TYR A 1 185 ? 0.833 12.418 -7.417 1.00 91.69 185 TYR A O 1
ATOM 1456 N N . GLY A 1 186 ? 1.541 10.445 -8.191 1.00 87.69 186 GLY A N 1
ATOM 1457 C CA . GLY A 1 186 ? 0.852 10.583 -9.474 1.00 87.69 186 GLY A CA 1
ATOM 1458 C C . GLY A 1 186 ? -0.653 10.386 -9.315 1.00 87.69 186 GLY A C 1
ATOM 1459 O O . GLY A 1 186 ? -1.072 9.703 -8.397 1.00 87.69 186 GLY A O 1
ATOM 1460 N N . THR A 1 187 ? -1.489 10.913 -10.210 1.00 87.00 187 THR A N 1
ATOM 1461 C CA . THR A 1 187 ? -2.966 10.848 -10.092 1.00 87.00 187 THR A CA 1
ATOM 1462 C C . THR A 1 187 ? -3.579 9.509 -10.513 1.00 87.00 187 THR A C 1
ATOM 1464 O O . THR A 1 187 ? -4.718 9.199 -10.166 1.00 87.00 187 THR A O 1
ATOM 1467 N N . ARG A 1 188 ? -2.833 8.692 -11.261 1.00 91.50 188 ARG A N 1
ATOM 1468 C CA . ARG A 1 188 ? -3.277 7.405 -11.812 1.00 91.50 188 ARG A CA 1
ATOM 1469 C C . ARG A 1 188 ? -2.110 6.438 -11.949 1.00 91.50 188 ARG A C 1
ATOM 1471 O O . ARG A 1 188 ? -0.955 6.827 -11.809 1.00 91.50 188 ARG A O 1
ATOM 1478 N N . SER A 1 189 ? -2.420 5.177 -12.254 1.00 93.31 189 SER A N 1
ATOM 1479 C CA . SER A 1 189 ? -1.371 4.238 -12.659 1.00 93.31 189 SER A CA 1
ATOM 1480 C C . SER A 1 189 ? -0.759 4.695 -13.981 1.00 93.31 189 SER A C 1
ATOM 1482 O O . SER A 1 189 ? -1.502 5.006 -14.913 1.00 93.31 189 SER A O 1
ATOM 1484 N N . GLN A 1 190 ? 0.566 4.773 -14.051 1.00 93.88 190 GLN A N 1
ATOM 1485 C CA . GLN A 1 190 ? 1.257 5.388 -15.182 1.00 93.88 190 GLN A CA 1
ATOM 1486 C C . GLN A 1 190 ? 2.627 4.767 -15.452 1.00 93.88 190 GLN A C 1
ATOM 1488 O O . GLN A 1 190 ? 3.215 4.106 -14.598 1.00 93.88 190 GLN A O 1
ATOM 1493 N N . ILE A 1 191 ? 3.111 4.998 -16.668 1.00 95.12 191 ILE A N 1
ATOM 1494 C CA . ILE A 1 191 ? 4.393 4.523 -17.180 1.00 95.12 191 ILE A CA 1
ATOM 1495 C C . ILE A 1 191 ? 5.193 5.762 -17.552 1.00 95.12 191 ILE A C 1
ATOM 1497 O O . ILE A 1 191 ? 4.739 6.546 -18.383 1.00 95.12 191 ILE A O 1
ATOM 1501 N N . LEU A 1 192 ? 6.366 5.932 -16.950 1.00 92.94 192 LEU A N 1
ATOM 1502 C CA . LEU A 1 192 ? 7.320 6.941 -17.385 1.00 92.94 192 LEU A CA 1
ATOM 1503 C C . LEU A 1 192 ? 8.117 6.404 -18.569 1.00 92.94 192 LEU A C 1
ATOM 1505 O O . LEU A 1 192 ? 8.708 5.324 -18.444 1.00 92.94 192 LEU A O 1
ATOM 1509 N N . PRO A 1 193 ? 8.172 7.129 -19.697 1.00 88.50 193 PRO A N 1
ATOM 1510 C CA . PRO A 1 193 ? 9.091 6.795 -20.772 1.00 88.50 193 PRO A CA 1
ATOM 1511 C C . PRO A 1 193 ? 10.529 6.769 -20.254 1.00 88.50 193 PRO A C 1
ATOM 1513 O O . PRO A 1 193 ? 10.893 7.542 -19.360 1.00 88.50 193 PRO A O 1
ATOM 1516 N N . SER A 1 194 ? 11.350 5.886 -20.816 1.00 86.50 194 SER A N 1
ATOM 1517 C CA . SER A 1 194 ? 12.751 5.813 -20.418 1.00 86.50 194 SER A CA 1
ATOM 1518 C C . SER A 1 194 ? 13.468 7.145 -20.646 1.00 86.50 194 SER A C 1
ATOM 1520 O O . SER A 1 194 ? 13.258 7.816 -21.655 1.00 86.50 194 SER A O 1
ATOM 1522 N N . GLY A 1 195 ? 14.281 7.549 -19.672 1.00 83.38 195 GLY A N 1
ATOM 1523 C CA . GLY A 1 195 ? 14.992 8.830 -19.661 1.00 83.38 195 GLY A CA 1
ATOM 1524 C C . GLY A 1 195 ? 14.163 10.039 -19.204 1.00 83.38 195 GLY A C 1
ATOM 1525 O O . GLY A 1 195 ? 14.737 11.102 -18.996 1.00 83.38 195 GLY A O 1
ATOM 1526 N N . GLN A 1 196 ? 12.849 9.903 -18.973 1.00 81.88 196 GLN A N 1
ATOM 1527 C CA . GLN A 1 196 ? 11.975 11.017 -18.551 1.00 81.88 196 GLN A CA 1
ATOM 1528 C C 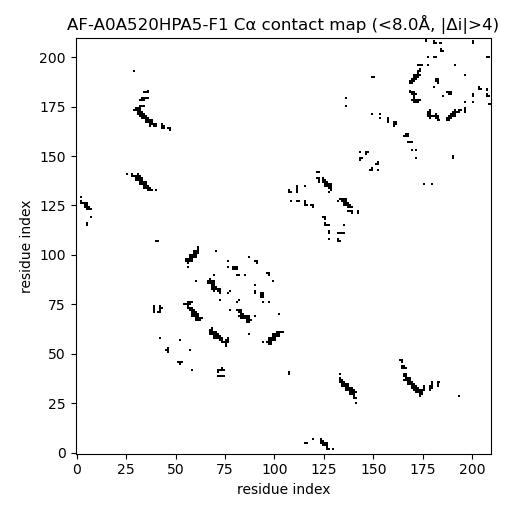. GLN A 1 196 ? 11.683 11.049 -17.044 1.00 81.88 196 GLN A C 1
ATOM 1530 O O . GLN A 1 196 ? 10.783 11.750 -16.584 1.00 81.88 196 GLN A O 1
ATOM 1535 N N . SER A 1 197 ? 12.436 10.291 -16.241 1.00 81.12 197 SER A N 1
ATOM 1536 C CA . SER A 1 197 ? 12.201 10.241 -14.792 1.00 81.12 197 SER A CA 1
ATOM 1537 C C . SER A 1 197 ? 12.418 11.604 -14.123 1.00 81.12 197 SER A C 1
ATOM 1539 O O . SER A 1 197 ? 11.630 11.993 -13.271 1.00 81.12 197 SER A O 1
ATOM 1541 N N . VAL A 1 198 ? 13.446 12.357 -14.528 1.00 79.50 198 VAL A N 1
ATOM 1542 C CA . VAL A 1 198 ? 13.805 13.634 -13.886 1.00 79.50 198 VAL A CA 1
ATOM 1543 C C . VAL A 1 198 ? 12.715 14.693 -14.062 1.00 79.50 198 VAL A C 1
ATOM 1545 O O . VAL A 1 198 ? 12.328 15.318 -13.080 1.00 79.50 198 VAL A O 1
ATOM 1548 N N . SER A 1 199 ? 12.186 14.858 -15.278 1.00 77.94 199 SER A N 1
ATOM 1549 C CA . SER A 1 199 ? 11.191 15.895 -15.582 1.00 77.94 199 SER A CA 1
ATOM 1550 C C . SER A 1 199 ? 9.872 15.681 -14.841 1.00 77.94 199 SER A C 1
ATOM 1552 O O . SER A 1 199 ? 9.292 16.630 -14.329 1.00 77.94 199 SER A O 1
ATOM 1554 N N . VAL A 1 200 ? 9.409 14.433 -14.727 1.00 79.31 200 VAL A N 1
ATOM 1555 C CA . VAL A 1 200 ? 8.159 14.151 -14.005 1.00 79.31 200 VAL A CA 1
ATOM 1556 C C . VAL A 1 200 ? 8.357 14.241 -12.495 1.00 79.31 200 VAL A C 1
ATOM 1558 O O . VAL A 1 200 ? 7.482 14.729 -11.788 1.00 79.31 200 VAL A O 1
ATOM 1561 N N . LEU A 1 201 ? 9.511 13.812 -11.979 1.00 82.25 201 LEU A N 1
ATOM 1562 C CA . LEU A 1 201 ? 9.795 13.914 -10.549 1.00 82.25 201 LEU A CA 1
ATOM 1563 C C . LEU A 1 201 ? 9.928 15.364 -10.070 1.00 82.25 201 LEU A C 1
ATOM 1565 O O . LEU A 1 201 ? 9.547 15.638 -8.936 1.00 82.25 201 LEU A O 1
ATOM 1569 N N . SER A 1 202 ? 10.405 16.291 -10.911 1.00 81.56 202 SER A N 1
ATOM 1570 C CA . SER A 1 202 ? 10.487 17.716 -10.554 1.00 81.56 202 SER A CA 1
ATOM 1571 C C . SER A 1 202 ? 9.129 18.399 -10.364 1.00 81.56 202 SER A C 1
ATOM 1573 O O . SER A 1 202 ? 9.066 19.442 -9.723 1.00 81.56 202 SER A O 1
ATOM 1575 N N . GLU A 1 203 ? 8.049 17.820 -10.893 1.00 83.94 203 GLU A N 1
ATOM 1576 C CA . GLU A 1 203 ? 6.682 18.337 -10.732 1.00 83.94 203 GLU A CA 1
ATOM 1577 C C . GLU A 1 203 ? 5.984 17.791 -9.475 1.00 83.94 203 GLU A C 1
ATOM 1579 O O . GLU A 1 203 ? 4.915 18.269 -9.093 1.00 83.94 203 GLU A O 1
ATOM 1584 N N . LEU A 1 204 ? 6.563 16.775 -8.826 1.00 84.06 204 LEU A N 1
ATOM 1585 C CA . LEU A 1 204 ? 5.994 16.171 -7.627 1.00 84.06 204 LEU A CA 1
ATOM 1586 C C . LEU A 1 204 ? 6.432 16.914 -6.360 1.00 84.06 204 LEU A C 1
ATOM 1588 O O . LEU A 1 204 ? 7.458 17.589 -6.311 1.00 84.06 204 LEU A O 1
ATOM 1592 N N . SER A 1 205 ? 5.649 16.739 -5.293 1.00 84.25 205 SER A N 1
ATOM 1593 C CA . SER A 1 205 ? 6.026 17.207 -3.956 1.00 84.25 205 SER A CA 1
ATOM 1594 C C . SER A 1 205 ? 7.404 16.655 -3.556 1.00 84.25 205 SER A C 1
ATOM 1596 O O . SER A 1 205 ? 7.675 15.487 -3.839 1.00 84.25 205 SER A O 1
ATOM 1598 N N . PRO A 1 206 ? 8.236 17.409 -2.811 1.00 84.38 206 PRO A N 1
ATOM 1599 C CA . PRO A 1 206 ? 9.495 16.897 -2.268 1.00 84.38 206 PRO A CA 1
ATOM 1600 C C . PRO A 1 206 ? 9.345 15.598 -1.464 1.00 84.38 206 PRO A C 1
ATOM 1602 O O . PRO A 1 206 ? 10.263 14.788 -1.442 1.00 84.38 206 PRO A O 1
ATOM 1605 N N . ALA A 1 207 ? 8.171 15.342 -0.873 1.00 83.75 207 ALA A N 1
ATOM 1606 C CA . ALA A 1 207 ? 7.864 14.083 -0.187 1.00 83.75 207 ALA A CA 1
ATOM 1607 C C . ALA A 1 207 ? 7.869 12.843 -1.118 1.00 83.75 207 ALA A C 1
ATOM 1609 O O . ALA A 1 207 ? 7.843 11.702 -0.646 1.00 83.75 207 ALA A O 1
ATOM 1610 N N . ALA A 1 208 ? 7.883 13.054 -2.437 1.00 81.88 208 ALA A N 1
ATOM 1611 C CA . ALA A 1 208 ? 8.013 12.023 -3.460 1.00 81.88 208 ALA A CA 1
ATOM 1612 C C . ALA A 1 208 ? 9.469 11.612 -3.735 1.00 81.88 208 ALA A C 1
ATOM 1614 O O . ALA A 1 208 ? 9.695 10.567 -4.346 1.00 81.88 208 ALA A O 1
ATOM 1615 N N . LEU A 1 209 ? 10.445 12.404 -3.286 1.00 77.69 209 LEU A N 1
ATOM 1616 C CA . LEU A 1 209 ? 11.869 12.128 -3.439 1.00 77.69 209 LEU A CA 1
ATOM 1617 C C . LEU A 1 209 ? 12.357 11.410 -2.175 1.00 77.69 209 LEU A C 1
ATOM 1619 O O . LEU A 1 209 ? 12.328 11.970 -1.081 1.00 77.69 209 LEU A O 1
ATOM 1623 N N . ARG A 1 210 ? 12.742 10.143 -2.331 1.00 69.00 210 ARG A N 1
ATOM 1624 C CA . ARG A 1 210 ? 13.333 9.305 -1.281 1.00 69.00 210 ARG A CA 1
ATOM 1625 C C . ARG A 1 210 ? 14.827 9.150 -1.507 1.00 69.00 210 ARG A C 1
ATOM 1627 O O . ARG A 1 210 ? 15.207 8.999 -2.691 1.00 69.00 210 ARG A O 1
#

Foldseek 3Di:
DDFDWDFDDDDDDDDDPCPVVCVVVLVVFFWKKKKKFFPQQVQLVVCLVVVVCLPAWEFEWDDDPNFTFTQGTDPVLVVLVDDGRDTPVVSCVSDPRYHYHYDDPCPLVVSVVVVQVVCVVQPSTKTAPPPPSGIIMGGNGPRQVVQVGDVSSLVVVCVVCVVSRTDIAMAMASDRLLRQLCRPFNPGRDYDDYPCSVVVVVPGDPVSGD

pLDDT: mean 86.21, std 19.33, range [29.08, 98.44]

Radius of gyration: 19.56 Å; Cα contacts (8 Å, |Δi|>4): 358; chains: 1; bounding box: 48×44×54 Å

Secondary structure (DSSP, 8-state):
-----B---------SS-HHHHHHHHHHS---EEEEEETTHHHHHHHHH-GGGGGS-EEEEEEETTEEEEEEE-HHHHHTT--TT-BHHHHHHHSTT-EEEE--TTHHHHHHHHHHHHHTTT-S-EEE-TTTSSEEEEE-TTTGGGGTSHHHHHHHHHHHHHHTT--EEEEEESSHHHHHHHHHHSSS-EEPPTT-HHHHHTTS-GGG--

Sequence (210 aa):
MGGRYIFAATKTFSFQSGLFAFRAYWLIMGRRFVSIWFYHLLADWQIIRRPELKTLPFIFVLADHGRMMVTAVSELAAKAGVVMGMPAADARAICPGLEVLDDKAGRAEKLLRGLGEWCIRYSPIVSIDSFSMDGLLVDVSGCTHLWDGERNYLIDINSRLKSKGYSVRCGIADTPGAAWAISRYGTRSQILPSGQSVSVLSELSPAALR

Nearest PDB structures (foldseek):
  1im4-assembly1_A  TM=7.771E-01  e=7.747E-10  Saccharolobus solfataricus
  1k1s-assembly1_A  TM=7.869E-01  e=9.930E-10  Saccharolobus solfataricus
  6juq-assembly1_F  TM=7.845E-01  e=3.230E-09  Escherichia coli
  5c5j-assembly1_F  TM=7.343E-01  e=4.688E-09  Escherichia coli
  3bq2-assembly1_A  TM=7.844E-01  e=1.954E-08  Sulfolobus acidocaldarius

Mean predicted aligned error: 8.12 Å